Protein AF-A0A7S2MBG5-F1 (afdb_monomer)

Radius of gyration: 25.92 Å; Cα contacts (8 Å, |Δi|>4): 316; chains: 1; bounding box: 62×76×84 Å

pLDDT: mean 78.62, std 21.53, range [29.2, 98.56]

Organism: NCBI:txid156173

Mean predicted aligned error: 11.52 Å

Structure (mmCIF, N/CA/C/O backbone):
data_AF-A0A7S2MBG5-F1
#
_entry.id   AF-A0A7S2MBG5-F1
#
loop_
_atom_site.group_PDB
_atom_site.id
_atom_site.type_symbol
_atom_site.label_atom_id
_atom_site.label_alt_id
_atom_site.label_comp_id
_atom_site.label_asym_id
_atom_site.label_entity_id
_atom_site.label_seq_id
_atom_site.pdbx_PDB_ins_code
_atom_site.Cartn_x
_atom_site.Cartn_y
_atom_site.Cartn_z
_atom_site.occupancy
_atom_site.B_iso_or_equiv
_atom_site.auth_seq_id
_atom_site.auth_comp_id
_atom_site.auth_asym_id
_atom_site.auth_atom_id
_atom_site.pdbx_PDB_model_num
ATOM 1 N N . ARG A 1 1 ? 33.962 -56.791 -48.568 1.00 46.50 1 ARG A N 1
ATOM 2 C CA . ARG A 1 1 ? 33.676 -55.399 -48.994 1.00 46.50 1 ARG A CA 1
ATOM 3 C C . ARG A 1 1 ? 32.791 -54.768 -47.932 1.00 46.50 1 ARG A C 1
ATOM 5 O O . ARG A 1 1 ? 31.577 -54.851 -48.006 1.00 46.50 1 ARG A O 1
ATOM 12 N N . THR A 1 2 ? 33.429 -54.260 -46.891 1.00 35.66 2 THR A N 1
ATOM 13 C CA . THR A 1 2 ? 32.832 -53.598 -45.732 1.00 35.66 2 THR A CA 1
ATOM 14 C C . THR A 1 2 ? 32.790 -52.105 -46.043 1.00 35.66 2 THR A C 1
ATOM 16 O O . THR A 1 2 ? 33.840 -51.501 -46.247 1.00 35.66 2 THR A O 1
ATOM 19 N N . MET A 1 3 ? 31.594 -51.525 -46.163 1.00 33.84 3 MET A N 1
ATOM 20 C CA . MET A 1 3 ? 31.431 -50.075 -46.283 1.00 33.84 3 MET A CA 1
ATOM 21 C C . MET A 1 3 ? 31.430 -49.470 -44.879 1.00 33.84 3 MET A C 1
ATOM 23 O O . MET A 1 3 ? 30.540 -49.750 -44.080 1.00 33.84 3 MET A O 1
ATOM 27 N N . GLY A 1 4 ? 32.471 -48.694 -44.577 1.00 31.83 4 GLY A N 1
ATOM 28 C CA . GLY A 1 4 ? 32.585 -47.908 -43.356 1.00 31.83 4 GLY A CA 1
ATOM 29 C C . GLY A 1 4 ? 31.748 -46.636 -43.458 1.00 31.83 4 GLY A C 1
ATOM 30 O O . GLY A 1 4 ? 31.914 -45.853 -44.391 1.00 31.83 4 GLY A O 1
ATOM 31 N N . VAL A 1 5 ? 30.858 -46.440 -42.490 1.00 38.06 5 VAL A N 1
ATOM 32 C CA . VAL A 1 5 ? 30.124 -45.191 -42.279 1.00 38.06 5 VAL A CA 1
ATOM 33 C C . VAL A 1 5 ? 30.989 -44.310 -41.380 1.00 38.06 5 VAL A C 1
ATOM 35 O O . VAL A 1 5 ? 31.201 -44.620 -40.209 1.00 38.06 5 VAL A O 1
ATOM 38 N N . ALA A 1 6 ? 31.548 -43.246 -41.956 1.00 35.53 6 ALA A N 1
ATOM 39 C CA . ALA A 1 6 ? 32.327 -42.251 -41.236 1.00 35.53 6 ALA A CA 1
ATOM 40 C C . ALA A 1 6 ? 31.391 -41.352 -40.412 1.00 35.53 6 ALA A C 1
ATOM 42 O O . ALA A 1 6 ? 30.503 -40.694 -40.948 1.00 35.53 6 ALA A O 1
ATOM 43 N N . CYS A 1 7 ? 31.605 -41.349 -39.099 1.00 34.38 7 CYS A N 1
ATOM 44 C CA . CYS A 1 7 ? 30.926 -40.498 -38.133 1.00 34.38 7 CYS A CA 1
ATOM 45 C C . CYS A 1 7 ? 31.630 -39.129 -38.112 1.00 34.38 7 CYS A C 1
ATOM 47 O O . CYS A 1 7 ? 32.788 -39.036 -37.701 1.00 34.38 7 CYS A O 1
ATOM 49 N N . ALA A 1 8 ? 30.966 -38.079 -38.599 1.00 36.38 8 ALA A N 1
ATOM 50 C CA . ALA A 1 8 ? 31.492 -36.717 -38.578 1.00 36.38 8 ALA A CA 1
ATOM 51 C C . ALA A 1 8 ? 31.255 -36.079 -37.198 1.00 36.38 8 AL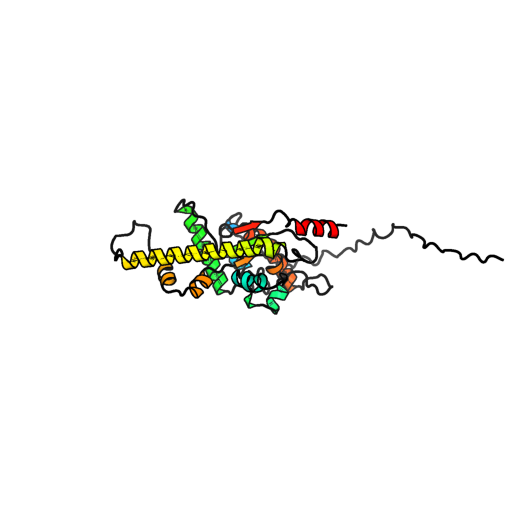A A C 1
ATOM 53 O O . ALA A 1 8 ? 30.115 -35.894 -36.774 1.00 36.38 8 ALA A O 1
ATOM 54 N N . ARG A 1 9 ? 32.344 -35.745 -36.494 1.00 35.34 9 ARG A N 1
ATOM 55 C CA . ARG A 1 9 ? 32.336 -34.871 -35.310 1.00 35.34 9 ARG A CA 1
ATOM 56 C C . ARG A 1 9 ? 32.084 -33.420 -35.748 1.00 35.34 9 ARG A C 1
ATOM 58 O O . ARG A 1 9 ? 32.779 -32.969 -36.658 1.00 35.34 9 ARG A O 1
ATOM 65 N N . PRO A 1 10 ? 31.192 -32.661 -35.091 1.00 39.69 10 PRO A N 1
ATOM 66 C CA . PRO A 1 10 ? 31.167 -31.215 -35.248 1.00 39.69 10 PRO A CA 1
ATOM 67 C C . PRO A 1 10 ? 32.377 -30.588 -34.540 1.00 39.69 10 PRO A C 1
ATOM 69 O O . PRO A 1 10 ? 32.694 -30.928 -33.398 1.00 39.69 10 PRO A O 1
ATOM 72 N N . GLN A 1 11 ? 33.072 -29.707 -35.261 1.00 37.69 11 GLN A N 1
ATOM 73 C CA . GLN A 1 11 ? 34.165 -28.887 -34.748 1.00 37.69 11 GLN A CA 1
ATOM 74 C C . GLN A 1 11 ? 33.630 -27.909 -33.697 1.00 37.69 11 GLN A C 1
ATOM 76 O O . GLN A 1 11 ? 32.688 -27.160 -33.948 1.00 37.69 11 GLN A O 1
ATOM 81 N N . ILE A 1 12 ? 34.264 -27.935 -32.529 1.00 41.62 12 ILE A N 1
ATOM 82 C CA . ILE A 1 12 ? 34.198 -26.888 -31.514 1.00 41.62 12 ILE A CA 1
ATOM 83 C C . ILE A 1 12 ? 34.950 -25.697 -32.113 1.00 41.62 12 ILE A C 1
ATOM 85 O O . ILE A 1 12 ? 36.143 -25.811 -32.386 1.00 41.62 12 ILE A O 1
ATOM 89 N N . ALA A 1 13 ? 34.230 -24.618 -32.417 1.00 38.72 13 ALA A N 1
ATOM 90 C CA . ALA A 1 13 ? 34.828 -23.348 -32.797 1.00 38.72 13 ALA A CA 1
ATOM 91 C C . ALA A 1 13 ? 35.047 -22.522 -31.531 1.00 38.72 13 ALA A C 1
ATOM 93 O O . ALA A 1 13 ? 34.146 -22.406 -30.698 1.00 38.72 13 ALA A O 1
ATOM 94 N N . ASP A 1 14 ? 36.270 -22.021 -31.425 1.00 38.53 14 ASP A N 1
ATOM 95 C CA . ASP A 1 14 ? 36.847 -21.373 -30.267 1.00 38.53 14 ASP A CA 1
ATOM 96 C C . ASP A 1 14 ? 36.112 -20.108 -29.818 1.00 38.53 14 ASP A C 1
ATOM 98 O O . ASP A 1 14 ? 35.555 -19.317 -30.584 1.00 38.53 14 ASP A O 1
ATOM 102 N N . ASP A 1 15 ? 36.153 -19.980 -28.503 1.00 46.47 15 ASP A N 1
ATOM 103 C CA . ASP A 1 15 ? 35.500 -19.042 -27.618 1.00 46.47 15 ASP A CA 1
ATOM 104 C C . ASP A 1 15 ? 36.460 -17.876 -27.343 1.00 46.47 15 ASP A C 1
ATOM 106 O O . ASP A 1 15 ? 37.090 -17.839 -26.294 1.00 46.47 15 ASP A O 1
ATOM 110 N N . GLU A 1 16 ? 36.661 -16.951 -28.296 1.00 37.22 16 GLU A N 1
ATOM 111 C CA . GLU A 1 16 ? 37.541 -15.794 -28.028 1.00 37.22 16 GLU A CA 1
ATOM 112 C C . GLU A 1 16 ? 37.321 -14.544 -28.903 1.00 37.22 16 GLU A C 1
ATOM 114 O O . GLU A 1 16 ? 38.270 -13.835 -29.212 1.00 37.22 16 GLU A O 1
ATOM 119 N N . ASP A 1 17 ? 36.075 -14.217 -29.287 1.00 37.19 17 ASP A N 1
ATOM 120 C CA . ASP A 1 17 ? 35.815 -12.970 -30.051 1.00 37.19 17 ASP A CA 1
ATOM 121 C C . ASP A 1 17 ? 34.508 -12.225 -29.686 1.00 37.19 17 ASP A C 1
ATOM 123 O O . ASP A 1 17 ? 33.960 -11.431 -30.447 1.00 37.19 17 ASP A O 1
ATOM 127 N N . ARG A 1 18 ? 33.972 -12.453 -28.474 1.00 36.94 18 ARG A N 1
ATOM 128 C CA . ARG A 1 18 ? 32.763 -11.762 -27.955 1.00 36.94 18 ARG A CA 1
ATOM 129 C C . ARG A 1 18 ? 33.035 -10.668 -26.917 1.00 36.94 18 ARG A C 1
ATOM 131 O O . ARG A 1 18 ? 32.100 -10.154 -26.304 1.00 36.94 18 ARG A O 1
ATOM 138 N N . ARG A 1 19 ? 34.293 -10.268 -26.722 1.00 41.19 19 ARG A N 1
ATOM 139 C CA . ARG A 1 19 ? 34.688 -9.242 -25.741 1.00 41.19 19 ARG A CA 1
ATOM 140 C C . ARG A 1 19 ? 35.340 -8.018 -26.378 1.00 41.19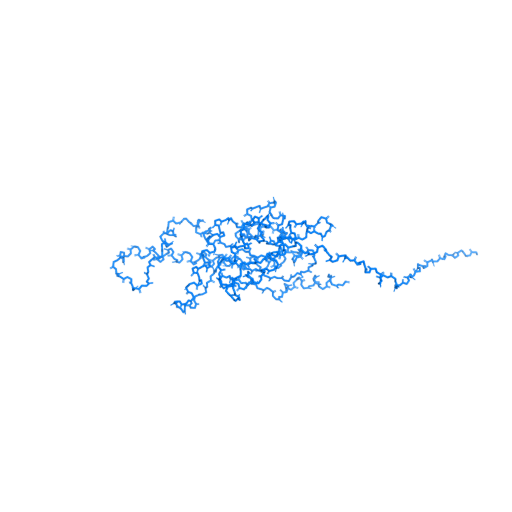 19 ARG A C 1
ATOM 142 O O . ARG A 1 19 ? 36.394 -7.612 -25.921 1.00 41.19 19 ARG A O 1
ATOM 149 N N . GLN A 1 20 ? 34.720 -7.387 -27.377 1.00 35.50 20 GLN A N 1
ATOM 150 C CA . GLN A 1 20 ? 35.056 -5.998 -27.741 1.00 35.50 20 GLN A CA 1
ATOM 151 C C . GLN A 1 20 ? 34.049 -5.396 -28.729 1.00 35.50 20 GLN A C 1
ATOM 153 O O . GLN A 1 20 ? 34.308 -5.191 -29.908 1.00 35.50 20 GLN A O 1
ATOM 158 N N . THR A 1 21 ? 32.865 -5.042 -28.235 1.00 32.56 21 THR A N 1
ATOM 159 C CA . THR A 1 21 ? 32.073 -3.966 -28.852 1.00 32.56 21 THR A CA 1
ATOM 160 C C . THR A 1 21 ? 31.371 -3.193 -27.744 1.00 32.56 21 THR A C 1
ATOM 162 O O . THR A 1 21 ? 30.160 -3.254 -27.558 1.00 32.56 21 THR A O 1
ATOM 165 N N . ALA A 1 22 ? 32.180 -2.484 -26.954 1.00 34.62 22 ALA A N 1
ATOM 166 C CA . ALA A 1 22 ? 31.709 -1.364 -26.157 1.00 34.62 22 ALA A CA 1
ATOM 167 C C . ALA A 1 22 ? 31.289 -0.260 -27.138 1.00 34.62 22 ALA A C 1
ATOM 169 O O . ALA A 1 22 ? 32.097 0.564 -27.561 1.00 34.62 22 ALA A O 1
ATOM 170 N N . LEU A 1 23 ? 30.027 -0.302 -27.562 1.00 33.56 23 LEU A N 1
ATOM 171 C CA . LEU A 1 23 ? 29.395 0.816 -28.242 1.00 33.56 23 LEU A CA 1
ATOM 172 C C . LEU A 1 23 ? 29.255 1.940 -27.219 1.00 33.56 23 LEU A C 1
ATOM 174 O O . LEU A 1 23 ? 28.459 1.868 -26.285 1.00 33.56 23 LEU A O 1
ATOM 178 N N . ILE A 1 24 ? 30.107 2.942 -27.410 1.00 32.47 24 ILE A N 1
ATOM 179 C CA . ILE A 1 24 ? 30.058 4.275 -26.825 1.00 32.47 24 ILE A CA 1
ATOM 180 C C . ILE A 1 24 ? 28.629 4.794 -27.014 1.00 32.47 24 ILE A C 1
ATOM 182 O O . ILE A 1 24 ? 28.244 5.207 -28.107 1.00 32.47 24 ILE A O 1
ATOM 186 N N . VAL A 1 25 ? 27.820 4.706 -25.959 1.00 37.53 25 VAL A N 1
ATOM 187 C CA . VAL A 1 25 ? 26.549 5.419 -25.887 1.00 37.53 25 VAL A CA 1
ATOM 188 C C . VAL A 1 25 ? 26.895 6.833 -25.461 1.00 37.53 25 VAL A C 1
ATOM 190 O O . VAL A 1 25 ? 27.408 7.071 -24.371 1.00 37.53 25 VAL A O 1
ATOM 193 N N . ASP A 1 26 ? 26.660 7.745 -26.389 1.00 29.20 26 ASP A N 1
ATOM 194 C CA . ASP A 1 26 ? 26.812 9.180 -26.255 1.00 29.20 26 ASP A CA 1
ATOM 195 C C . ASP A 1 26 ? 26.114 9.685 -24.974 1.00 29.20 26 ASP A C 1
ATOM 197 O O . ASP A 1 26 ? 24.887 9.694 -24.858 1.00 29.20 26 ASP A O 1
ATOM 201 N N . HIS A 1 27 ? 26.908 10.055 -23.966 1.00 33.34 27 HIS A N 1
ATOM 202 C CA . HIS A 1 27 ? 26.445 10.505 -22.648 1.00 33.34 27 HIS A CA 1
ATOM 203 C C . HIS A 1 27 ? 25.949 11.965 -22.639 1.00 33.34 27 HIS A C 1
ATOM 205 O O . HIS A 1 27 ? 25.663 12.518 -21.577 1.00 33.34 27 HIS A O 1
ATOM 211 N N . THR A 1 28 ? 25.819 12.614 -23.797 1.00 30.31 28 THR A N 1
ATOM 212 C CA . THR A 1 28 ? 25.564 14.062 -23.881 1.00 30.31 28 THR A CA 1
ATOM 213 C C . THR A 1 28 ? 24.084 14.469 -23.909 1.00 30.31 28 THR A C 1
ATOM 215 O O . THR A 1 28 ? 23.783 15.654 -23.797 1.00 30.31 28 THR A O 1
ATOM 218 N N . ALA A 1 29 ? 23.134 13.525 -23.923 1.00 32.38 29 ALA A N 1
ATOM 219 C CA . ALA A 1 29 ? 21.694 13.828 -23.829 1.00 32.38 29 ALA A CA 1
ATOM 220 C C . ALA A 1 29 ? 21.118 13.800 -22.389 1.00 32.38 29 ALA A C 1
ATOM 222 O O . ALA A 1 29 ? 19.907 13.898 -22.197 1.00 32.38 29 ALA A O 1
ATOM 223 N N . ALA A 1 30 ? 21.962 13.670 -21.358 1.00 36.06 30 ALA A N 1
ATOM 224 C CA . ALA A 1 30 ? 21.541 13.422 -19.972 1.00 36.06 30 ALA A CA 1
ATOM 225 C C . ALA A 1 30 ? 21.182 14.671 -19.132 1.00 36.06 30 ALA A C 1
ATOM 227 O O . ALA A 1 30 ? 20.917 14.537 -17.940 1.00 36.06 30 ALA A O 1
ATOM 228 N N . HIS A 1 31 ? 21.136 15.879 -19.706 1.00 33.31 31 HIS A N 1
ATOM 229 C CA . HIS A 1 31 ? 21.009 17.121 -18.920 1.00 33.31 31 HIS A CA 1
ATOM 230 C C . HIS A 1 31 ? 19.619 17.778 -18.865 1.00 33.31 31 HIS A C 1
ATOM 232 O O . HIS A 1 31 ? 19.490 18.859 -18.299 1.00 33.31 31 HIS A O 1
ATOM 238 N N . ALA A 1 32 ? 18.563 17.123 -19.358 1.00 34.06 32 ALA A N 1
ATOM 239 C CA . ALA A 1 32 ? 17.183 17.610 -19.198 1.00 34.06 32 ALA A CA 1
ATOM 240 C C . ALA A 1 32 ? 16.256 16.619 -18.468 1.00 34.06 32 ALA A C 1
ATOM 242 O O . ALA A 1 32 ? 15.033 16.705 -18.581 1.00 34.06 32 ALA A O 1
ATOM 243 N N . ALA A 1 33 ? 16.813 15.677 -17.700 1.00 40.66 33 ALA A N 1
ATOM 244 C CA . ALA A 1 33 ? 16.023 14.941 -16.723 1.00 40.66 33 ALA A CA 1
ATOM 245 C C . ALA A 1 33 ? 15.704 15.905 -15.576 1.00 40.66 33 ALA A C 1
ATOM 247 O O . ALA A 1 33 ? 16.580 16.239 -14.785 1.00 40.66 33 ALA A O 1
ATOM 248 N N . SER A 1 34 ? 14.461 16.387 -15.526 1.00 41.53 34 SER A N 1
ATOM 249 C CA . SER A 1 34 ? 13.904 17.027 -14.338 1.00 41.53 34 SER A CA 1
ATOM 250 C C . SER A 1 34 ? 14.126 16.073 -13.168 1.00 41.53 34 SER A C 1
ATOM 252 O O . SER A 1 34 ? 13.472 15.036 -13.056 1.00 41.53 34 SER A O 1
ATOM 254 N N . THR A 1 35 ? 15.143 16.365 -12.362 1.00 48.94 35 THR A N 1
ATOM 255 C CA . THR A 1 35 ? 15.373 15.683 -11.102 1.00 48.94 35 THR A CA 1
ATOM 256 C C . THR A 1 35 ? 14.116 15.943 -10.296 1.00 48.94 35 THR A C 1
ATOM 258 O O . THR A 1 35 ? 13.852 17.090 -9.935 1.00 48.94 35 THR A O 1
ATOM 261 N N . PHE A 1 36 ? 13.315 14.905 -10.056 1.00 53.94 36 PHE A N 1
ATOM 262 C CA . PHE A 1 36 ? 12.356 14.933 -8.965 1.00 53.94 36 PHE A CA 1
ATOM 263 C C . PHE A 1 36 ? 13.187 15.151 -7.702 1.00 53.94 36 PHE A C 1
ATOM 265 O O . PHE A 1 36 ? 13.752 14.220 -7.133 1.00 53.94 36 PHE A O 1
ATOM 272 N N . ALA A 1 37 ? 13.386 16.415 -7.353 1.00 57.31 37 ALA A N 1
ATOM 273 C CA . ALA A 1 37 ? 13.872 16.806 -6.059 1.00 57.31 37 ALA A CA 1
ATOM 274 C C . ALA A 1 37 ? 12.608 16.800 -5.204 1.00 57.31 37 ALA A C 1
ATOM 276 O O . ALA A 1 37 ? 11.786 17.711 -5.368 1.00 57.31 37 ALA A O 1
ATOM 277 N N . PRO A 1 38 ? 12.387 15.783 -4.344 1.00 59.62 38 PRO A N 1
ATOM 278 C CA . PRO A 1 38 ? 11.390 15.949 -3.302 1.00 59.62 38 PRO A CA 1
ATOM 279 C C . PRO A 1 38 ? 11.672 17.297 -2.624 1.00 59.62 38 PRO A C 1
ATOM 281 O O . PRO A 1 38 ? 12.844 17.690 -2.552 1.00 59.62 38 PRO A O 1
ATOM 284 N N . PRO A 1 39 ? 10.637 18.039 -2.191 1.00 62.53 39 PRO A N 1
ATOM 285 C CA . PRO A 1 39 ? 10.834 19.334 -1.548 1.00 62.53 39 PRO A CA 1
ATOM 286 C C . PRO A 1 39 ? 11.971 19.215 -0.533 1.00 62.53 39 PRO A C 1
ATOM 288 O O . PRO A 1 39 ? 12.021 18.205 0.173 1.00 62.53 39 PRO A O 1
ATOM 291 N N . ASP A 1 40 ? 12.892 20.186 -0.521 1.00 67.12 40 ASP A N 1
ATOM 292 C CA . ASP A 1 40 ? 14.080 20.191 0.344 1.00 67.12 40 ASP A CA 1
ATOM 293 C C . ASP A 1 40 ? 13.650 20.248 1.817 1.00 67.12 40 ASP A C 1
ATOM 295 O O . ASP A 1 40 ? 13.553 21.288 2.468 1.00 67.12 40 ASP A O 1
ATOM 299 N N . ILE A 1 41 ? 13.259 19.084 2.317 1.00 64.56 41 ILE A N 1
ATOM 300 C CA . ILE A 1 41 ? 12.828 18.823 3.672 1.00 64.56 41 ILE A CA 1
ATOM 301 C C . ILE A 1 41 ? 14.083 18.268 4.335 1.00 64.56 41 ILE A C 1
ATOM 303 O O . ILE A 1 41 ? 14.315 17.061 4.322 1.00 64.56 41 ILE A O 1
ATOM 307 N N . GLY A 1 42 ? 14.929 19.173 4.831 1.00 58.06 42 GLY A N 1
ATOM 308 C CA . GLY A 1 42 ? 16.292 18.871 5.269 1.00 58.06 42 GLY A CA 1
ATOM 309 C C . GLY A 1 42 ? 16.457 17.563 6.061 1.00 58.06 42 GLY A C 1
ATOM 310 O O . GLY A 1 42 ? 15.733 17.290 7.022 1.00 58.06 42 GLY A O 1
ATOM 311 N N . GLY A 1 43 ? 17.455 16.764 5.676 1.00 76.50 43 GLY A N 1
ATOM 312 C CA . GLY A 1 43 ? 17.902 15.565 6.395 1.00 76.50 43 GLY A CA 1
ATOM 313 C C . GLY A 1 43 ? 16.780 14.583 6.763 1.00 76.50 43 GLY A C 1
ATOM 314 O O . GLY A 1 43 ? 15.963 14.192 5.933 1.00 76.50 43 GLY A O 1
ATOM 315 N N . ASN A 1 44 ? 16.737 14.178 8.035 1.00 82.06 44 ASN A N 1
ATOM 316 C CA . ASN A 1 44 ? 15.810 13.155 8.538 1.00 82.06 44 ASN A CA 1
ATOM 317 C C . ASN A 1 44 ? 14.332 13.584 8.539 1.00 82.06 44 ASN A C 1
ATOM 319 O O . ASN A 1 44 ? 13.454 12.743 8.724 1.00 82.06 44 ASN A O 1
ATOM 323 N N . GLN A 1 45 ? 14.027 14.869 8.327 1.00 84.75 45 GLN A N 1
ATOM 324 C CA . GLN A 1 45 ? 12.651 15.377 8.363 1.00 84.75 45 GLN A CA 1
ATOM 325 C C . GLN A 1 45 ? 11.771 14.755 7.272 1.00 84.75 45 GLN A C 1
ATOM 327 O O . GLN A 1 45 ? 10.563 14.603 7.467 1.00 84.75 45 GLN A O 1
ATOM 332 N N . ARG A 1 46 ? 12.363 14.336 6.147 1.00 86.31 46 ARG A N 1
ATOM 333 C CA . ARG A 1 46 ? 11.624 13.671 5.067 1.00 86.31 46 ARG A CA 1
ATOM 334 C C . ARG A 1 46 ? 11.040 12.309 5.462 1.00 86.31 46 ARG A C 1
ATOM 336 O O . ARG A 1 46 ? 10.087 11.871 4.833 1.00 86.31 46 ARG A O 1
ATOM 343 N N . TYR A 1 47 ? 11.568 11.671 6.510 1.00 89.00 47 TYR A N 1
ATOM 344 C CA . TYR A 1 47 ? 11.066 10.393 7.035 1.00 89.00 47 TYR A CA 1
ATOM 345 C C . TYR A 1 47 ? 9.973 10.559 8.099 1.00 89.00 47 TYR A C 1
ATOM 347 O O . TYR A 1 47 ? 9.479 9.574 8.638 1.00 89.00 47 TYR A O 1
ATOM 355 N N . VAL A 1 48 ? 9.609 11.795 8.440 1.00 87.12 48 VAL A N 1
ATOM 356 C CA . VAL A 1 48 ? 8.590 12.090 9.461 1.00 87.12 48 VAL A CA 1
ATOM 357 C C . VAL A 1 48 ? 7.418 12.858 8.856 1.00 87.12 48 VAL A C 1
ATOM 359 O O . VAL A 1 48 ? 6.269 12.679 9.264 1.00 87.12 48 VAL A O 1
ATOM 362 N N . ARG A 1 49 ? 7.689 13.736 7.885 1.00 88.62 49 ARG A N 1
ATOM 363 C CA . ARG A 1 49 ? 6.667 14.598 7.292 1.00 88.62 49 ARG A CA 1
ATOM 364 C C . ARG A 1 49 ? 5.874 13.878 6.208 1.00 88.62 49 ARG A C 1
ATOM 366 O O . ARG A 1 49 ? 6.418 13.448 5.193 1.00 88.62 49 ARG A O 1
ATOM 373 N N . THR A 1 50 ? 4.551 13.927 6.330 1.00 92.31 50 THR A N 1
ATOM 374 C CA . THR A 1 50 ? 3.636 13.385 5.316 1.00 92.31 50 THR A CA 1
ATOM 375 C C . THR A 1 50 ? 3.633 14.147 4.002 1.00 92.31 50 THR A C 1
ATOM 377 O O . THR A 1 50 ? 3.110 13.632 3.022 1.00 92.31 50 THR A O 1
ATOM 380 N N . THR A 1 51 ? 4.234 15.337 3.928 1.00 92.12 51 THR A N 1
ATOM 381 C CA . THR A 1 51 ? 4.401 16.067 2.663 1.00 92.12 51 THR A CA 1
ATOM 382 C C . THR A 1 51 ? 5.256 15.288 1.666 1.00 92.12 51 THR A C 1
ATOM 384 O O . THR A 1 51 ? 4.925 15.264 0.485 1.00 92.12 51 THR A O 1
ATOM 387 N N . ALA A 1 52 ? 6.313 14.613 2.139 1.00 89.75 52 ALA A N 1
ATOM 388 C CA . ALA A 1 52 ? 7.160 13.777 1.290 1.00 89.75 52 ALA A CA 1
ATOM 389 C C . ALA A 1 52 ? 6.396 12.539 0.798 1.00 89.75 52 ALA A C 1
ATOM 391 O O . ALA A 1 52 ? 6.372 12.272 -0.399 1.00 89.75 52 ALA A O 1
ATOM 392 N N . LEU A 1 53 ? 5.688 11.844 1.698 1.00 93.06 53 LEU A N 1
ATOM 393 C CA . LEU A 1 53 ? 4.815 10.727 1.321 1.00 93.06 53 LEU A CA 1
ATOM 394 C C . LEU A 1 53 ? 3.735 11.156 0.325 1.00 93.06 53 LEU A C 1
ATOM 396 O O . LEU A 1 53 ? 3.540 10.508 -0.695 1.00 93.06 53 LEU A O 1
ATOM 400 N N . ARG A 1 54 ? 3.045 12.269 0.584 1.00 95.38 54 ARG A N 1
ATOM 401 C CA . ARG A 1 54 ? 1.965 12.765 -0.275 1.00 95.38 54 ARG A CA 1
ATOM 402 C C . ARG A 1 54 ? 2.446 13.011 -1.703 1.00 95.38 54 ARG A C 1
ATOM 404 O O . ARG A 1 54 ? 1.742 12.630 -2.630 1.00 95.38 54 ARG A O 1
ATOM 411 N N . ALA A 1 55 ? 3.635 13.586 -1.881 1.00 93.06 55 ALA A N 1
ATOM 412 C CA . ALA A 1 55 ? 4.210 13.817 -3.206 1.00 93.06 55 ALA A CA 1
ATOM 413 C C . ALA A 1 55 ? 4.451 12.514 -3.995 1.00 93.06 55 ALA A C 1
ATOM 415 O O . ALA A 1 55 ? 4.350 12.512 -5.215 1.00 93.06 55 ALA A O 1
ATOM 416 N N . LEU A 1 56 ? 4.730 11.398 -3.312 1.00 94.31 56 LEU A N 1
ATOM 417 C CA . LEU A 1 56 ? 4.944 10.092 -3.950 1.00 94.31 56 LEU A CA 1
ATOM 418 C C . LEU A 1 56 ? 3.646 9.343 -4.254 1.00 94.31 56 LEU A C 1
ATOM 420 O O . LEU A 1 56 ? 3.607 8.534 -5.179 1.00 94.31 56 LEU A O 1
ATOM 424 N N . LEU A 1 57 ? 2.616 9.586 -3.443 1.00 96.62 57 LEU A N 1
ATOM 425 C CA . LEU A 1 57 ? 1.369 8.818 -3.412 1.00 96.62 57 LEU A CA 1
ATOM 426 C C . LEU A 1 57 ? 0.200 9.515 -4.117 1.00 96.62 57 LEU A C 1
ATOM 428 O O . LEU A 1 57 ? -0.921 9.008 -4.103 1.00 96.62 57 LEU A O 1
ATOM 432 N N . THR A 1 58 ? 0.430 10.694 -4.693 1.00 96.19 58 THR A N 1
ATOM 433 C CA . THR A 1 58 ? -0.590 11.458 -5.417 1.00 96.19 58 THR A CA 1
ATOM 434 C C . THR A 1 58 ? -0.106 11.824 -6.814 1.00 96.19 58 THR A C 1
ATOM 436 O O . THR A 1 58 ? 1.082 11.749 -7.123 1.00 96.19 58 THR A O 1
ATOM 439 N N . HIS A 1 59 ? -1.049 12.168 -7.690 1.00 95.56 59 HIS A N 1
ATOM 440 C CA . HIS A 1 59 ? -0.739 12.523 -9.067 1.00 95.56 59 HIS A CA 1
ATOM 441 C C . HIS A 1 59 ? 0.109 13.800 -9.133 1.00 95.56 59 HIS A C 1
ATOM 443 O O . HIS A 1 59 ? -0.323 14.862 -8.682 1.00 95.56 59 HIS A O 1
ATOM 449 N N . ASP A 1 60 ? 1.260 13.712 -9.794 1.00 94.25 60 ASP A N 1
ATOM 450 C CA . ASP A 1 60 ? 2.133 14.842 -10.085 1.00 94.25 60 ASP A CA 1
ATOM 451 C C . ASP A 1 60 ? 2.022 15.214 -11.572 1.00 94.25 60 ASP A C 1
ATOM 453 O O . ASP A 1 60 ? 2.357 14.433 -12.468 1.00 94.25 60 ASP A O 1
ATOM 457 N N . ALA A 1 61 ? 1.548 16.433 -11.842 1.00 94.06 61 ALA A N 1
ATOM 458 C CA . ALA A 1 61 ? 1.393 16.948 -13.198 1.00 94.06 61 ALA A CA 1
ATOM 459 C C . ALA A 1 61 ? 2.731 17.120 -13.938 1.00 94.06 61 ALA A C 1
ATOM 461 O O . ALA A 1 61 ? 2.767 16.959 -15.157 1.00 94.06 61 ALA A O 1
ATOM 462 N N . ALA A 1 62 ? 3.827 17.409 -13.230 1.00 92.50 62 ALA A N 1
ATOM 463 C CA . ALA A 1 62 ? 5.152 17.544 -13.830 1.00 92.50 62 ALA A CA 1
ATOM 464 C C . ALA A 1 62 ? 5.716 16.185 -14.268 1.00 92.50 62 ALA A C 1
ATOM 466 O O . ALA A 1 62 ? 6.391 16.088 -15.295 1.00 92.50 62 ALA A O 1
ATOM 467 N N . LEU A 1 63 ? 5.405 15.124 -13.520 1.00 93.25 63 LEU A N 1
ATOM 468 C CA . LEU A 1 63 ? 5.790 13.758 -13.879 1.00 93.25 63 LEU A CA 1
ATOM 469 C C . LEU A 1 63 ? 4.827 13.125 -14.892 1.00 93.25 63 LEU A C 1
ATOM 471 O O . LEU A 1 63 ? 5.237 12.261 -15.675 1.00 93.25 63 LEU A O 1
ATOM 475 N N . GLY A 1 64 ? 3.579 13.594 -14.919 1.00 95.31 64 GLY A N 1
ATOM 476 C CA . GLY A 1 64 ? 2.501 13.072 -15.755 1.00 95.31 64 GLY A CA 1
ATOM 477 C C . GLY A 1 64 ? 1.814 11.844 -15.155 1.00 95.31 64 GLY A C 1
ATOM 478 O O . GLY A 1 64 ? 1.256 11.046 -15.901 1.00 95.31 64 GLY A O 1
ATOM 479 N N . GLY A 1 65 ? 1.897 11.651 -13.836 1.00 95.44 65 GLY A N 1
ATOM 480 C CA . GLY A 1 65 ? 1.309 10.493 -13.170 1.00 95.44 65 GLY A CA 1
ATOM 481 C C . GLY A 1 65 ? 1.652 10.396 -11.687 1.00 95.44 65 GLY A C 1
ATOM 482 O O . GLY A 1 65 ? 2.256 11.294 -11.106 1.00 95.44 65 GLY A O 1
ATOM 483 N N . CYS A 1 66 ? 1.252 9.285 -11.069 1.00 96.75 66 CYS A N 1
ATOM 484 C CA . CYS A 1 66 ? 1.589 8.971 -9.682 1.00 96.75 66 CYS A CA 1
ATOM 485 C C . CYS A 1 66 ? 2.873 8.121 -9.634 1.00 96.75 66 CYS A C 1
ATOM 487 O O . CYS A 1 66 ? 2.883 7.038 -10.235 1.00 96.75 66 CYS A O 1
ATOM 489 N N . PRO A 1 67 ? 3.948 8.556 -8.949 1.00 96.81 67 PRO A N 1
ATOM 490 C CA . PRO A 1 67 ? 5.180 7.773 -8.842 1.00 96.81 67 PRO A CA 1
ATOM 491 C C . PRO A 1 67 ? 4.952 6.394 -8.227 1.00 96.81 67 PRO A C 1
ATOM 493 O O . PRO A 1 67 ? 5.478 5.404 -8.734 1.00 96.81 67 PRO A O 1
ATOM 496 N N . ILE A 1 68 ? 4.133 6.317 -7.173 1.00 97.62 68 ILE A N 1
ATOM 497 C CA . ILE A 1 68 ? 3.899 5.087 -6.419 1.00 97.62 68 ILE A CA 1
ATOM 498 C C . ILE A 1 68 ? 2.407 4.862 -6.208 1.00 97.62 68 ILE A C 1
ATOM 500 O O . ILE A 1 68 ? 1.705 5.711 -5.668 1.00 97.62 68 ILE A O 1
ATOM 504 N N . MET A 1 69 ? 1.934 3.673 -6.576 1.00 97.94 69 MET A N 1
ATOM 505 C CA . MET A 1 69 ? 0.559 3.256 -6.321 1.00 97.94 69 MET A CA 1
ATOM 506 C C . MET A 1 69 ? 0.501 2.188 -5.238 1.00 97.94 69 MET A C 1
ATOM 508 O O . MET A 1 69 ? 1.197 1.178 -5.297 1.00 97.94 69 MET A O 1
ATOM 512 N N . LEU A 1 70 ? -0.330 2.417 -4.226 1.00 98.50 70 LEU A N 1
ATOM 513 C CA . LEU A 1 70 ? -0.483 1.489 -3.111 1.00 98.50 70 LEU A CA 1
ATOM 514 C C . LEU A 1 70 ? -1.648 0.549 -3.375 1.00 98.50 70 LEU A C 1
ATOM 516 O O . LEU A 1 70 ? -2.725 0.999 -3.764 1.00 98.50 70 LEU A O 1
ATOM 520 N N . LEU A 1 71 ? -1.434 -0.738 -3.139 1.00 98.56 71 LEU A N 1
ATOM 521 C CA . LEU A 1 71 ? -2.477 -1.752 -3.206 1.00 98.56 71 LEU A CA 1
ATOM 522 C C . LEU A 1 71 ? -3.370 -1.669 -1.968 1.00 98.56 71 LEU A C 1
ATOM 524 O O . LEU A 1 71 ? -2.916 -1.319 -0.877 1.00 98.56 71 LEU A O 1
ATOM 528 N N . ARG A 1 72 ? -4.639 -2.031 -2.122 1.00 98.50 72 ARG A N 1
ATOM 529 C CA . ARG A 1 72 ? -5.564 -2.224 -1.004 1.00 98.50 72 ARG A CA 1
ATOM 530 C C . ARG A 1 72 ? -5.356 -3.607 -0.407 1.00 98.50 72 ARG A C 1
ATOM 532 O O . ARG A 1 72 ? -5.390 -4.604 -1.131 1.00 98.50 72 ARG A O 1
ATOM 539 N N . ALA A 1 73 ? -5.195 -3.680 0.911 1.00 98.31 73 ALA A N 1
ATOM 540 C CA . ALA A 1 73 ? -5.017 -4.950 1.60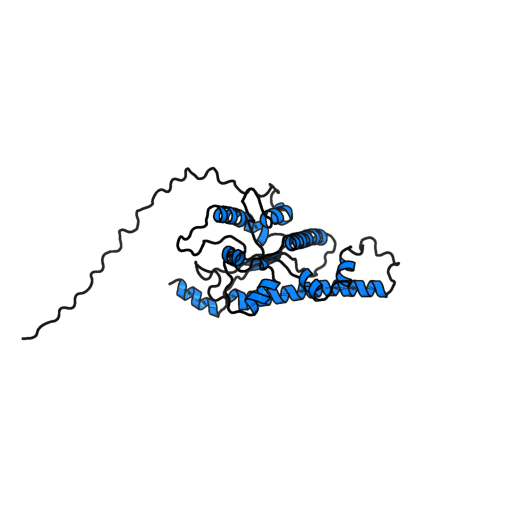7 1.00 98.31 73 ALA A CA 1
ATOM 541 C C . ALA A 1 73 ? -6.193 -5.903 1.370 1.00 98.31 73 ALA A C 1
ATOM 543 O O . ALA A 1 73 ? -5.982 -7.073 1.050 1.00 98.31 73 ALA A O 1
ATOM 544 N N . ARG A 1 74 ? -7.429 -5.393 1.442 1.00 97.12 74 ARG A N 1
ATOM 545 C CA . ARG A 1 74 ? -8.625 -6.197 1.155 1.00 97.12 74 ARG A CA 1
ATOM 546 C C . ARG A 1 74 ? -8.647 -6.768 -0.257 1.00 97.12 74 ARG A C 1
ATOM 548 O O . ARG A 1 74 ? -8.891 -7.959 -0.403 1.00 97.12 74 ARG A O 1
ATOM 555 N N . TRP A 1 75 ? -8.313 -5.966 -1.271 1.00 97.06 75 TRP A N 1
ATOM 556 C CA . TRP A 1 75 ? -8.244 -6.463 -2.648 1.00 97.06 75 TRP A CA 1
ATOM 557 C C . TRP A 1 75 ? -7.230 -7.603 -2.775 1.00 97.06 75 TRP A C 1
ATOM 559 O O . TRP A 1 75 ? -7.523 -8.618 -3.398 1.00 97.06 75 TRP A O 1
ATOM 569 N N . MET A 1 76 ? -6.060 -7.482 -2.133 1.00 96.69 76 MET A N 1
ATOM 570 C CA . MET A 1 76 ? -5.074 -8.564 -2.137 1.00 96.69 76 MET A CA 1
ATOM 571 C C . MET A 1 76 ? -5.634 -9.844 -1.509 1.00 96.69 76 MET A C 1
ATOM 573 O O . MET A 1 76 ? -5.465 -10.915 -2.083 1.00 96.69 76 MET A O 1
ATOM 577 N N . LEU A 1 77 ? -6.320 -9.756 -0.368 1.00 96.56 77 LEU A N 1
ATOM 578 C CA . LEU A 1 77 ? -6.926 -10.925 0.279 1.00 96.56 77 LEU A CA 1
ATOM 579 C C . LEU A 1 77 ? -8.033 -11.549 -0.581 1.00 96.56 77 LEU A C 1
ATOM 581 O O . LEU A 1 77 ? -8.052 -12.761 -0.778 1.00 96.56 77 LEU A O 1
ATOM 585 N N . GLU A 1 78 ? -8.923 -10.730 -1.135 1.00 94.62 78 GLU A N 1
ATOM 586 C CA . GLU A 1 78 ? -10.069 -11.176 -1.931 1.00 94.62 78 GLU A CA 1
ATOM 587 C C . GLU A 1 78 ? -9.616 -11.808 -3.258 1.00 94.62 78 GLU A C 1
ATOM 589 O O . GLU A 1 78 ? -10.024 -12.923 -3.600 1.00 94.62 78 GLU A O 1
ATOM 594 N N . HIS A 1 79 ? -8.723 -11.126 -3.979 1.00 93.06 79 HIS A N 1
ATOM 595 C CA . HIS A 1 79 ? -8.287 -11.518 -5.315 1.00 93.06 79 HIS A CA 1
ATOM 596 C C . HIS A 1 79 ? -7.210 -12.606 -5.285 1.00 93.06 79 HIS A C 1
ATOM 598 O O . HIS A 1 79 ? -7.287 -13.578 -6.037 1.00 93.06 79 HIS A O 1
ATOM 604 N N . MET A 1 80 ? -6.221 -12.484 -4.398 1.00 91.06 80 MET A N 1
ATOM 605 C CA . MET A 1 80 ? -5.075 -13.401 -4.344 1.00 91.06 80 MET A CA 1
ATOM 606 C C . MET A 1 80 ? -5.284 -14.557 -3.363 1.00 91.06 80 MET A C 1
ATOM 608 O O . MET A 1 80 ? -4.638 -15.590 -3.507 1.00 91.06 80 MET A O 1
ATOM 612 N N . GLY A 1 81 ? -6.163 -14.410 -2.366 1.00 85.81 81 GLY A N 1
ATOM 613 C CA . GLY A 1 81 ? -6.472 -15.483 -1.414 1.00 85.81 81 GLY A CA 1
ATOM 614 C C . GLY A 1 81 ? -7.346 -16.586 -2.013 1.00 85.81 81 GLY A C 1
ATOM 615 O O . GLY A 1 81 ? -7.217 -17.748 -1.638 1.00 85.81 81 GLY A O 1
ATOM 616 N N . SER A 1 82 ? -8.193 -16.237 -2.983 1.00 79.31 82 SER A N 1
ATOM 617 C CA . SER A 1 82 ? -9.146 -17.169 -3.606 1.00 79.31 82 SER A CA 1
ATOM 618 C C . SER A 1 82 ? -8.639 -17.791 -4.909 1.00 79.31 82 SER A C 1
ATOM 620 O O . SER A 1 82 ? -9.282 -18.684 -5.460 1.00 79.31 82 SER A O 1
ATOM 622 N N . SER A 1 83 ? -7.514 -17.307 -5.440 1.00 78.00 83 SER A N 1
ATOM 623 C CA . SER A 1 83 ? -7.018 -17.687 -6.761 1.00 78.00 83 SER A CA 1
ATOM 624 C C . SER A 1 83 ? -5.549 -18.100 -6.718 1.00 78.00 83 SER A C 1
ATOM 626 O O . SER A 1 83 ? -4.774 -17.661 -5.876 1.00 78.00 83 SER A O 1
ATOM 628 N N . ASN A 1 84 ? -5.137 -18.927 -7.679 1.00 84.00 84 ASN A N 1
ATOM 629 C CA . ASN A 1 84 ? -3.720 -19.233 -7.904 1.00 84.00 84 ASN A CA 1
ATOM 630 C C . ASN A 1 84 ? -3.022 -18.143 -8.744 1.00 84.00 84 ASN A C 1
ATOM 632 O O . ASN A 1 84 ? -2.006 -18.399 -9.388 1.00 84.00 84 ASN A O 1
ATOM 636 N N . THR A 1 85 ? -3.586 -16.934 -8.762 1.00 89.88 85 THR A N 1
ATOM 637 C CA . THR A 1 85 ? -3.092 -15.811 -9.555 1.00 89.88 85 THR A CA 1
ATOM 638 C C . THR A 1 85 ? -1.763 -15.316 -8.995 1.00 89.88 85 THR A C 1
ATOM 640 O O . THR A 1 85 ? -1.532 -15.302 -7.783 1.00 89.88 85 THR A O 1
ATOM 643 N N . LEU A 1 86 ? -0.863 -14.931 -9.897 1.00 93.44 86 LEU A N 1
ATOM 644 C CA . LEU A 1 86 ? 0.407 -14.302 -9.554 1.00 93.44 86 LEU A CA 1
ATOM 645 C C . LEU A 1 86 ? 0.217 -12.798 -9.424 1.00 93.44 86 LEU A C 1
ATOM 647 O O . LEU A 1 86 ? -0.570 -12.201 -10.161 1.00 93.44 86 LEU A O 1
ATOM 651 N N . LEU A 1 87 ? 0.944 -12.187 -8.494 1.00 94.50 87 LEU A N 1
ATOM 652 C CA . LEU A 1 87 ? 0.921 -10.742 -8.341 1.00 94.50 87 LEU A CA 1
ATOM 653 C C . LEU A 1 87 ? 1.480 -10.118 -9.616 1.00 94.50 87 LEU A C 1
ATOM 655 O O . LEU A 1 87 ? 2.585 -10.445 -10.010 1.00 94.50 87 LEU A O 1
ATOM 659 N N . GLN A 1 88 ? 0.725 -9.247 -10.269 1.00 94.75 88 GLN A N 1
ATOM 660 C CA . GLN A 1 88 ? 1.123 -8.688 -11.557 1.00 94.75 88 GLN A CA 1
ATOM 661 C C . GLN A 1 88 ? 1.947 -7.396 -11.396 1.00 94.75 88 GLN A C 1
ATOM 663 O O . GLN A 1 88 ? 1.875 -6.735 -10.351 1.00 94.75 88 GLN A O 1
ATOM 668 N N . PRO A 1 89 ? 2.734 -6.997 -12.414 1.00 94.88 89 PRO A N 1
ATOM 669 C CA . PRO A 1 89 ? 3.373 -5.687 -12.416 1.00 94.88 89 PRO A CA 1
ATOM 670 C C . PRO A 1 89 ? 2.317 -4.579 -12.412 1.00 94.88 89 PRO A C 1
ATOM 672 O O . PRO A 1 89 ? 1.222 -4.747 -12.958 1.00 94.88 89 PRO A O 1
ATOM 675 N N . ARG A 1 90 ? 2.676 -3.423 -11.844 1.00 95.44 90 ARG A N 1
ATOM 676 C CA . ARG A 1 90 ? 1.787 -2.264 -11.664 1.00 95.44 90 ARG A CA 1
ATOM 677 C C . ARG A 1 90 ? 0.886 -1.983 -12.870 1.00 95.44 90 ARG A C 1
ATOM 679 O O . ARG A 1 90 ? -0.327 -1.899 -12.722 1.00 95.44 90 ARG A O 1
ATOM 686 N N . GLN A 1 91 ? 1.471 -1.871 -14.061 1.00 94.19 91 GLN A N 1
ATOM 687 C CA . GLN A 1 91 ? 0.754 -1.442 -15.268 1.00 94.19 91 GLN A CA 1
ATOM 688 C C . GLN A 1 91 ? -0.332 -2.425 -15.714 1.00 94.19 91 GLN A C 1
ATOM 690 O O . GLN A 1 91 ? -1.319 -2.037 -16.336 1.00 94.19 91 GLN A O 1
ATOM 695 N N . LEU A 1 92 ? -0.144 -3.710 -15.416 1.00 94.19 92 LEU A N 1
ATOM 696 C CA . LEU A 1 92 ? -1.130 -4.736 -15.720 1.00 94.19 92 LEU A CA 1
ATOM 697 C C . LEU A 1 92 ? -2.309 -4.651 -14.747 1.00 94.19 92 LEU A C 1
ATOM 699 O O . LEU A 1 92 ? -3.457 -4.657 -15.183 1.00 94.19 92 LEU A O 1
ATOM 703 N N . ILE A 1 93 ? -2.015 -4.465 -13.455 1.00 96.44 93 ILE A N 1
ATOM 704 C CA . ILE A 1 93 ? -3.032 -4.246 -12.420 1.00 96.44 93 ILE A CA 1
ATOM 705 C C . ILE A 1 93 ? -3.835 -2.976 -12.723 1.00 96.44 93 ILE A C 1
ATOM 707 O O . ILE A 1 93 ? -5.054 -3.017 -12.669 1.00 96.44 93 ILE A O 1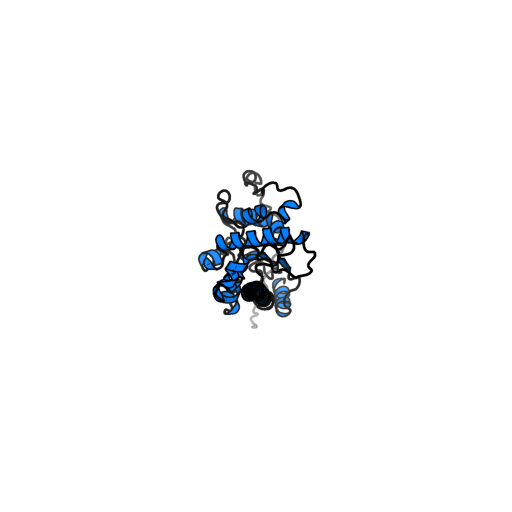
ATOM 711 N N . GLU A 1 94 ? -3.193 -1.870 -13.114 1.00 95.44 94 GLU A N 1
ATOM 712 C CA . GLU A 1 94 ? -3.896 -0.614 -13.441 1.00 95.44 94 GLU A CA 1
ATOM 713 C C . GLU A 1 94 ? -4.930 -0.793 -14.553 1.00 95.44 94 GLU A C 1
ATOM 715 O O . GLU A 1 94 ? -6.003 -0.193 -14.512 1.00 95.44 94 GLU A O 1
ATOM 720 N N . ARG A 1 95 ? -4.610 -1.628 -15.545 1.00 95.25 95 ARG A N 1
ATOM 721 C CA . ARG A 1 95 ? -5.486 -1.881 -16.685 1.00 95.25 95 ARG A CA 1
ATOM 722 C C . ARG A 1 95 ? -6.621 -2.844 -16.350 1.00 95.25 95 ARG A C 1
ATOM 724 O O . ARG A 1 95 ? -7.735 -2.643 -16.821 1.00 95.25 95 ARG A O 1
ATOM 731 N N . GLU A 1 96 ? -6.325 -3.910 -15.614 1.00 95.69 96 GLU A N 1
ATOM 732 C CA . GLU A 1 96 ? -7.250 -5.038 -15.429 1.00 95.69 96 GLU A CA 1
ATOM 733 C C . GLU A 1 96 ? -8.048 -4.942 -14.125 1.00 95.69 96 GLU A C 1
ATOM 735 O O . GLU A 1 96 ? -9.202 -5.365 -14.075 1.00 95.69 96 GLU A O 1
ATOM 740 N N . HIS A 1 97 ? -7.464 -4.328 -13.098 1.00 96.56 97 HIS A N 1
ATOM 741 C CA . HIS A 1 97 ? -8.015 -4.198 -11.752 1.00 96.56 97 HIS A CA 1
ATOM 742 C C . HIS A 1 97 ? -7.726 -2.799 -11.179 1.00 96.56 97 HIS A C 1
ATOM 744 O O . HIS A 1 97 ? -6.980 -2.663 -10.207 1.00 96.56 97 HIS A O 1
ATOM 750 N N . PRO A 1 98 ? -8.282 -1.720 -11.760 1.00 96.62 98 PRO A N 1
ATOM 751 C CA . PRO A 1 98 ? -8.035 -0.360 -11.271 1.00 96.62 98 PRO A CA 1
ATOM 752 C C . PRO A 1 98 ? -8.492 -0.150 -9.816 1.00 96.62 98 PRO A C 1
ATOM 754 O O . PRO A 1 98 ? -7.962 0.710 -9.115 1.00 96.62 98 PRO A O 1
ATOM 757 N N . ASP A 1 99 ? -9.445 -0.954 -9.342 1.00 96.69 99 ASP A N 1
ATOM 758 C CA . ASP A 1 99 ? -9.948 -0.989 -7.967 1.00 96.69 99 ASP A CA 1
ATOM 759 C C . ASP A 1 99 ? -8.987 -1.656 -6.964 1.00 96.69 99 ASP A C 1
ATOM 761 O O . ASP A 1 99 ? -9.210 -1.561 -5.751 1.00 96.69 99 ASP A O 1
ATOM 765 N N . ALA A 1 100 ? -7.906 -2.278 -7.452 1.00 97.81 100 ALA A N 1
ATOM 766 C CA . ALA A 1 100 ? -6.834 -2.834 -6.632 1.00 97.81 100 ALA A CA 1
ATOM 767 C C . ALA A 1 100 ? -6.060 -1.765 -5.862 1.00 97.81 100 ALA A C 1
ATOM 769 O O . ALA A 1 100 ? -5.488 -2.049 -4.806 1.00 97.81 100 ALA A O 1
ATOM 770 N N . PHE A 1 101 ? -6.018 -0.542 -6.388 1.00 98.50 101 PHE A N 1
ATOM 771 C CA . PHE A 1 101 ? -5.246 0.544 -5.810 1.00 98.50 101 PHE A CA 1
ATOM 772 C C . PHE A 1 101 ? -6.067 1.402 -4.851 1.00 98.50 101 PHE A C 1
ATOM 774 O O . PHE A 1 101 ? -7.285 1.542 -4.961 1.00 98.50 101 PHE A O 1
ATOM 781 N N . ALA A 1 102 ? -5.374 1.995 -3.884 1.00 98.12 102 ALA A N 1
ATOM 782 C CA . ALA A 1 102 ? -5.967 2.908 -2.924 1.00 98.12 102 ALA A CA 1
ATOM 783 C C . ALA A 1 102 ? -6.557 4.137 -3.631 1.00 98.12 102 ALA A C 1
ATOM 785 O O . ALA A 1 102 ? -5.888 4.811 -4.417 1.00 98.12 102 ALA A O 1
ATOM 786 N N . SER A 1 103 ? -7.812 4.454 -3.311 1.00 97.25 103 SER A N 1
ATOM 787 C CA . SER A 1 103 ? -8.461 5.670 -3.799 1.00 97.25 103 SER A CA 1
ATOM 788 C C . SER A 1 103 ? -7.832 6.924 -3.177 1.00 97.25 103 SER A C 1
ATOM 790 O O . SER A 1 103 ? -7.237 6.842 -2.097 1.00 97.25 103 SER A O 1
ATOM 792 N N . PRO A 1 104 ? -8.014 8.117 -3.775 1.00 97.06 104 PRO A N 1
ATOM 793 C CA . PRO A 1 104 ? -7.548 9.368 -3.176 1.00 97.06 104 PRO A CA 1
ATOM 794 C C . PRO A 1 104 ? -8.034 9.567 -1.731 1.00 97.06 104 PRO A C 1
ATOM 796 O O . PRO A 1 104 ? -7.263 9.974 -0.868 1.00 97.06 104 PRO A O 1
ATOM 799 N N . GLN A 1 105 ? -9.283 9.190 -1.437 1.00 96.50 105 GLN A N 1
ATOM 800 C CA . GLN A 1 105 ? -9.856 9.281 -0.092 1.00 96.50 105 GLN A CA 1
ATOM 801 C C . GLN A 1 105 ? -9.164 8.332 0.891 1.00 96.50 105 GLN A C 1
ATOM 803 O O . GLN A 1 105 ? -8.957 8.681 2.054 1.00 96.50 105 GLN A O 1
ATOM 808 N N . MET A 1 106 ? -8.791 7.133 0.434 1.00 97.31 106 MET A N 1
ATOM 809 C CA . MET A 1 106 ? -8.018 6.196 1.242 1.00 97.31 106 MET A CA 1
ATOM 810 C C . MET A 1 106 ? -6.615 6.743 1.504 1.00 97.31 106 MET A C 1
ATOM 812 O O . MET A 1 106 ? -6.184 6.744 2.652 1.00 97.31 106 MET A O 1
ATOM 816 N N . ILE A 1 107 ? -5.936 7.291 0.492 1.00 97.75 107 ILE A N 1
ATOM 817 C CA . ILE A 1 107 ? -4.629 7.941 0.670 1.00 97.75 107 ILE A CA 1
ATOM 818 C C . ILE A 1 107 ? -4.715 9.077 1.697 1.00 97.75 107 ILE A C 1
ATOM 820 O O . ILE A 1 107 ? -3.903 9.122 2.621 1.00 97.75 107 ILE A O 1
ATOM 824 N N . ASP A 1 108 ? -5.720 9.950 1.606 1.00 96.50 108 ASP A N 1
ATOM 825 C CA . ASP A 1 108 ? -5.909 11.042 2.565 1.00 96.50 108 ASP A CA 1
ATOM 826 C C . ASP A 1 108 ? -6.150 10.546 3.990 1.00 96.50 108 ASP A C 1
ATOM 828 O O . ASP A 1 108 ? -5.525 11.050 4.928 1.00 96.50 108 ASP A O 1
ATOM 832 N N . ARG A 1 109 ? -6.996 9.522 4.161 1.00 95.25 109 ARG A N 1
ATOM 833 C CA . ARG A 1 109 ? -7.228 8.890 5.467 1.00 95.25 109 ARG A CA 1
ATOM 834 C C . ARG A 1 109 ? -5.929 8.350 6.056 1.00 95.25 109 ARG A C 1
ATOM 836 O O . ARG A 1 109 ? -5.621 8.632 7.210 1.00 95.25 109 ARG A O 1
ATOM 843 N N . ILE A 1 110 ? -5.162 7.594 5.276 1.00 95.81 110 ILE A N 1
ATOM 844 C CA . ILE A 1 110 ? -3.933 6.941 5.740 1.00 95.81 110 ILE A CA 1
ATOM 845 C C . ILE A 1 110 ? -2.857 7.979 6.075 1.00 95.81 110 ILE A C 1
ATOM 847 O O . ILE A 1 110 ? -2.197 7.865 7.105 1.00 95.81 110 ILE A O 1
ATOM 851 N N . LEU A 1 111 ? -2.718 9.040 5.275 1.00 95.12 111 LEU A N 1
ATOM 852 C CA . LEU A 1 111 ? -1.821 10.153 5.599 1.00 95.12 111 LEU A CA 1
ATOM 853 C C . LEU A 1 111 ? -2.265 10.898 6.868 1.00 95.12 111 LEU A C 1
ATOM 855 O O . LEU A 1 111 ? -1.414 11.334 7.643 1.00 95.12 111 LEU A O 1
ATOM 859 N N . GLY A 1 112 ? -3.574 11.003 7.114 1.00 93.19 112 GLY A N 1
ATOM 860 C CA . GLY A 1 112 ? -4.123 11.475 8.385 1.00 93.19 112 GLY A CA 1
ATOM 861 C C . GLY A 1 112 ? -3.720 10.578 9.561 1.00 93.19 112 GLY A C 1
ATOM 862 O O . GLY A 1 112 ? -3.197 11.075 10.554 1.00 93.19 112 GLY A O 1
ATOM 863 N N . GLU A 1 113 ? -3.866 9.255 9.427 1.00 91.56 113 GLU A N 1
ATOM 864 C CA . GLU A 1 113 ? -3.444 8.283 10.452 1.00 91.56 113 GLU A CA 1
ATOM 865 C C . GLU A 1 113 ? -1.945 8.390 10.773 1.00 91.56 113 GLU A C 1
ATOM 867 O O . GLU A 1 113 ? -1.555 8.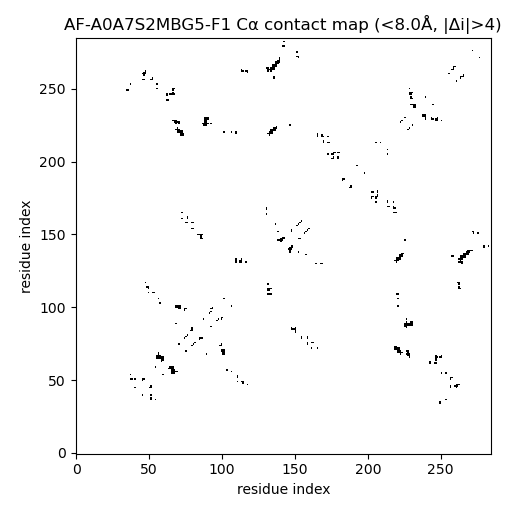323 11.942 1.00 91.56 113 GLU A O 1
ATOM 872 N N . VAL A 1 114 ? -1.108 8.582 9.750 1.00 90.50 114 VAL A N 1
ATOM 873 C CA . VAL A 1 114 ? 0.342 8.780 9.891 1.00 90.50 114 VAL A CA 1
ATOM 874 C C . VAL A 1 114 ? 0.651 10.054 10.683 1.00 90.50 114 VAL A C 1
ATOM 876 O O . VAL A 1 114 ? 1.460 10.014 11.610 1.00 90.50 114 VAL A O 1
ATOM 879 N N . LEU A 1 115 ? -0.012 11.172 10.363 1.00 88.88 115 LEU A N 1
ATOM 880 C CA . LEU A 1 115 ? 0.151 12.442 11.082 1.00 88.88 115 LEU A CA 1
ATOM 881 C C . LEU A 1 115 ? -0.223 12.310 12.560 1.00 88.88 115 LEU A C 1
ATOM 883 O O . LEU A 1 115 ? 0.561 12.676 13.435 1.00 88.88 115 LEU A O 1
ATOM 887 N N . THR A 1 116 ? -1.398 11.746 12.841 1.00 84.75 116 THR A N 1
ATOM 888 C CA . THR A 1 116 ? -1.886 11.546 14.209 1.00 84.75 116 THR A CA 1
ATOM 889 C C . THR A 1 116 ? -0.960 10.611 14.992 1.00 84.75 116 THR A C 1
ATOM 891 O O . THR A 1 116 ? -0.612 10.887 16.140 1.00 84.75 116 THR A O 1
ATOM 894 N N . SER A 1 117 ? -0.477 9.535 14.364 1.00 79.94 117 SER A N 1
ATOM 895 C CA . SER A 1 117 ? 0.425 8.569 15.006 1.00 79.94 117 SER A CA 1
ATOM 896 C C . SER A 1 117 ? 1.765 9.182 15.411 1.00 79.94 117 SER A C 1
ATOM 898 O O . SER A 1 117 ? 2.239 8.893 16.513 1.00 79.94 117 SER A O 1
ATOM 900 N N . ASN A 1 118 ? 2.340 10.043 14.566 1.00 73.25 118 ASN A N 1
ATOM 901 C CA . ASN A 1 118 ? 3.598 10.731 14.861 1.00 73.25 118 ASN A CA 1
ATOM 902 C C . ASN A 1 118 ? 3.460 11.669 16.070 1.00 73.25 118 ASN A C 1
ATOM 904 O O . ASN A 1 118 ? 4.337 11.686 16.927 1.00 73.25 118 ASN A O 1
ATOM 908 N N . ASN A 1 119 ? 2.330 12.369 16.202 1.00 69.31 119 ASN A N 1
ATOM 909 C CA . ASN A 1 119 ? 2.095 13.281 17.326 1.00 69.31 119 ASN A CA 1
ATOM 910 C C . ASN A 1 119 ? 1.901 12.542 18.664 1.00 69.31 119 ASN A C 1
ATOM 912 O O . ASN A 1 119 ? 2.296 13.033 19.717 1.00 69.31 119 ASN A O 1
ATOM 916 N N . HIS A 1 120 ? 1.311 11.342 18.646 1.00 60.75 120 HIS A N 1
ATOM 917 C CA . HIS A 1 120 ? 1.053 10.577 19.872 1.00 60.75 120 HIS A CA 1
ATOM 918 C C . HIS A 1 120 ? 2.240 9.737 20.365 1.00 60.75 120 HIS A C 1
ATOM 920 O O . HIS A 1 120 ? 2.094 9.056 21.384 1.00 60.75 120 HIS A O 1
ATOM 926 N N . HIS A 1 121 ? 3.372 9.698 19.653 1.00 55.09 121 HIS A N 1
ATOM 927 C CA . HIS A 1 121 ? 4.571 9.004 20.144 1.00 55.09 121 HIS A CA 1
ATOM 928 C C . HIS A 1 121 ? 5.223 9.749 21.321 1.00 55.09 121 HIS A C 1
ATOM 930 O O . HIS A 1 121 ? 5.789 9.104 22.201 1.00 55.09 121 HIS A O 1
ATOM 936 N N . ASP A 1 122 ? 5.051 11.072 21.387 1.00 51.03 122 ASP A N 1
ATOM 937 C CA . ASP A 1 122 ? 5.682 11.926 22.399 1.00 51.03 122 ASP A CA 1
ATOM 938 C C . ASP A 1 122 ? 4.914 12.001 23.730 1.00 51.03 122 ASP A C 1
ATOM 940 O O . ASP A 1 122 ? 5.501 12.325 24.759 1.00 51.03 122 ASP A O 1
ATOM 944 N N . VAL A 1 123 ? 3.609 11.697 23.749 1.00 49.84 123 VAL A N 1
ATOM 945 C CA . VAL A 1 123 ? 2.747 12.096 24.883 1.00 49.84 123 VAL A CA 1
ATOM 946 C C . VAL A 1 123 ? 2.461 10.973 25.886 1.00 49.84 123 VAL A C 1
ATOM 948 O O . VAL A 1 123 ? 2.296 11.251 27.070 1.00 49.84 123 VAL A O 1
AT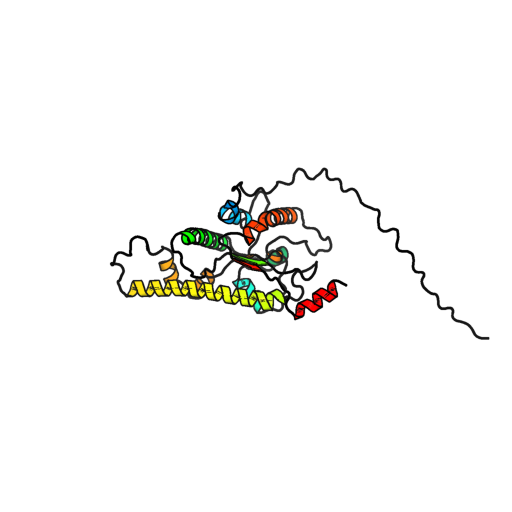OM 951 N N . LEU A 1 124 ? 2.386 9.704 25.461 1.00 48.75 124 LEU A N 1
ATOM 952 C CA . LEU A 1 124 ? 1.773 8.656 26.300 1.00 48.75 124 LEU A CA 1
ATOM 953 C C . LEU A 1 124 ? 2.691 7.510 26.734 1.00 48.75 124 LEU A C 1
ATOM 955 O O . LEU A 1 124 ? 2.238 6.675 27.514 1.00 48.75 124 LEU A O 1
ATOM 959 N N . GLY A 1 125 ? 3.937 7.424 26.246 1.00 50.28 125 GLY A N 1
ATOM 960 C CA . GLY A 1 125 ? 4.893 6.370 26.645 1.00 50.28 125 GLY A CA 1
ATOM 961 C C . GLY A 1 125 ? 4.347 4.934 26.545 1.00 50.28 125 GLY A C 1
ATOM 962 O O . GLY A 1 125 ? 4.847 4.019 27.197 1.00 50.28 125 GLY A O 1
ATOM 963 N N . SER A 1 126 ? 3.268 4.740 25.785 1.00 52.72 126 SER A N 1
ATOM 964 C CA . SER A 1 126 ? 2.445 3.543 25.852 1.00 52.72 126 SER A CA 1
ATOM 965 C C . SER A 1 126 ? 3.002 2.490 24.907 1.00 52.72 126 SER A C 1
ATOM 967 O O . SER A 1 126 ? 3.033 2.689 23.695 1.00 52.72 126 SER A O 1
ATOM 969 N N . SER A 1 127 ? 3.405 1.351 25.472 1.00 56.50 127 SER A N 1
ATOM 970 C CA . SER A 1 127 ? 3.925 0.165 24.774 1.00 56.50 127 SER A CA 1
ATOM 971 C C . SER A 1 127 ? 2.868 -0.569 23.923 1.00 56.50 127 SER A C 1
ATOM 973 O O . SER A 1 127 ? 3.041 -1.744 23.595 1.00 56.50 127 SER A O 1
ATOM 975 N N . ILE A 1 128 ? 1.744 0.073 23.594 1.00 66.38 128 ILE A N 1
ATOM 976 C CA . ILE A 1 128 ? 0.697 -0.537 22.778 1.00 66.38 128 ILE A CA 1
ATOM 977 C C . ILE A 1 128 ? 1.185 -0.593 21.330 1.00 66.38 128 ILE A C 1
ATOM 979 O O . ILE A 1 128 ? 1.435 0.439 20.705 1.00 66.38 128 ILE A O 1
ATOM 983 N N . MET A 1 129 ? 1.294 -1.813 20.799 1.00 69.94 129 MET A N 1
ATOM 984 C CA . MET A 1 129 ? 1.584 -2.062 19.390 1.00 69.94 129 MET A CA 1
ATOM 985 C C . MET A 1 129 ? 0.558 -1.326 18.519 1.00 69.94 129 MET A C 1
ATOM 987 O O . MET A 1 129 ? -0.651 -1.485 18.694 1.00 69.94 129 MET A O 1
ATOM 991 N N . ARG A 1 130 ? 1.048 -0.495 17.595 1.00 82.69 130 ARG A N 1
ATOM 992 C CA . ARG A 1 130 ? 0.216 0.217 16.623 1.00 82.69 130 ARG A CA 1
ATOM 993 C C . ARG A 1 130 ? 0.263 -0.484 15.278 1.00 82.69 130 ARG A C 1
ATOM 995 O O . ARG A 1 130 ? 1.289 -1.028 14.881 1.00 82.69 130 ARG A O 1
ATOM 1002 N N . PHE A 1 131 ? -0.851 -0.388 14.570 1.00 92.25 131 PHE A N 1
ATOM 1003 C CA . PHE A 1 131 ? -1.021 -0.938 13.235 1.00 92.25 131 PHE A CA 1
ATOM 1004 C C . PHE A 1 131 ? -1.288 0.219 12.269 1.00 92.25 131 PHE A C 1
ATOM 1006 O O . PHE A 1 131 ? -2.457 0.494 12.006 1.00 92.25 131 PHE A O 1
ATOM 1013 N N . PRO A 1 132 ? -0.271 0.990 11.831 1.00 93.62 132 PRO A N 1
ATOM 1014 C CA . PRO A 1 132 ? -0.461 2.091 10.887 1.00 93.62 132 PRO A CA 1
ATOM 1015 C C . PRO A 1 132 ? -1.094 1.653 9.566 1.00 93.62 132 PRO A C 1
ATOM 1017 O O . PRO A 1 132 ? -1.087 0.489 9.181 1.00 93.62 132 PRO A O 1
ATOM 1020 N N . GLY A 1 133 ? -1.674 2.621 8.864 1.00 96.31 133 GLY A N 1
ATOM 1021 C CA . GLY A 1 133 ? -2.368 2.375 7.607 1.00 96.31 133 GLY A CA 1
ATOM 1022 C C . GLY A 1 133 ? -1.450 2.215 6.389 1.00 96.31 133 GLY A C 1
ATOM 1023 O O . GLY A 1 133 ? -1.917 1.851 5.314 1.00 96.31 133 GLY A O 1
ATOM 1024 N N . LEU A 1 134 ? -0.159 2.509 6.533 1.00 97.31 134 LEU A N 1
ATOM 1025 C CA . LEU A 1 134 ? 0.829 2.398 5.468 1.00 97.31 134 LEU A CA 1
ATOM 1026 C C . LEU A 1 134 ? 1.802 1.268 5.797 1.00 97.31 134 LEU A C 1
ATOM 1028 O O . LEU A 1 134 ? 2.562 1.366 6.764 1.00 97.31 134 LEU A O 1
ATOM 1032 N N . VAL A 1 135 ? 1.770 0.211 4.990 1.00 97.69 135 VAL A N 1
ATOM 1033 C CA . VAL A 1 135 ? 2.587 -0.987 5.186 1.00 97.69 135 VAL A CA 1
ATOM 1034 C C . VAL A 1 135 ? 3.405 -1.273 3.934 1.00 97.69 135 VAL A C 1
ATOM 1036 O O . VAL A 1 135 ? 2.873 -1.270 2.829 1.00 97.69 135 VAL A O 1
ATOM 1039 N N . SER A 1 136 ? 4.688 -1.561 4.108 1.00 97.50 136 SER A N 1
ATOM 1040 C CA . SER A 1 136 ? 5.614 -1.917 3.034 1.00 97.50 136 SER A CA 1
ATOM 1041 C C . SER A 1 136 ? 6.040 -3.375 3.175 1.00 97.50 136 SER A C 1
ATOM 1043 O O . SER A 1 136 ? 6.395 -3.813 4.269 1.00 97.50 136 SER A O 1
ATOM 1045 N N . PHE A 1 137 ? 6.039 -4.129 2.078 1.00 96.06 137 PHE A N 1
ATOM 1046 C CA . PHE A 1 137 ? 6.519 -5.509 2.037 1.00 96.06 137 PHE A CA 1
ATOM 1047 C C . PHE A 1 137 ? 7.692 -5.629 1.070 1.00 96.06 137 PHE A C 1
ATOM 1049 O O . PHE A 1 137 ? 7.545 -5.432 -0.135 1.00 96.06 137 PHE A O 1
ATOM 1056 N N . SER A 1 138 ? 8.848 -6.013 1.607 1.00 92.88 138 SER A N 1
ATOM 1057 C CA . SER A 1 138 ? 10.057 -6.283 0.835 1.00 92.88 138 SER A CA 1
ATOM 1058 C C . SER A 1 138 ? 10.396 -7.768 0.897 1.00 92.88 138 SER A C 1
ATOM 1060 O O . SER A 1 138 ? 10.467 -8.361 1.978 1.00 92.88 138 SER A O 1
ATOM 1062 N N . TYR A 1 139 ? 10.597 -8.386 -0.264 1.00 88.75 139 TYR A N 1
ATOM 1063 C CA . TYR A 1 139 ? 11.011 -9.781 -0.377 1.00 88.75 139 TYR A CA 1
ATOM 1064 C C . TYR A 1 139 ? 11.975 -9.985 -1.547 1.00 88.75 139 TYR A C 1
ATOM 1066 O O . TYR A 1 139 ? 12.040 -9.181 -2.477 1.00 88.75 139 TYR A O 1
ATOM 1074 N N . CYS A 1 140 ? 12.760 -11.060 -1.467 1.00 85.94 140 CYS A N 1
ATOM 1075 C CA . CYS A 1 140 ? 13.797 -11.371 -2.441 1.00 85.94 140 CYS A CA 1
ATOM 1076 C C . CYS A 1 140 ? 13.213 -11.645 -3.830 1.00 85.94 140 CYS A C 1
ATOM 1078 O O . CYS A 1 140 ? 12.217 -12.353 -3.964 1.00 85.94 140 CYS A O 1
ATOM 1080 N N . TRP A 1 141 ? 13.894 -11.145 -4.861 1.00 88.12 141 TRP A N 1
ATOM 1081 C CA . TRP A 1 141 ? 13.591 -11.503 -6.239 1.00 88.12 141 TRP A CA 1
ATOM 1082 C C . TRP A 1 141 ? 14.105 -12.912 -6.540 1.00 88.12 141 TRP A C 1
ATOM 1084 O O . TRP A 1 141 ? 15.309 -13.152 -6.469 1.00 88.12 141 TRP A O 1
ATOM 1094 N N . LEU A 1 142 ? 13.201 -13.828 -6.890 1.00 87.62 142 LEU A N 1
ATOM 1095 C CA . LEU A 1 142 ? 13.548 -15.205 -7.259 1.00 87.62 142 LEU A CA 1
ATOM 1096 C C . LEU A 1 142 ? 14.043 -15.336 -8.701 1.00 87.62 142 LEU A C 1
ATOM 1098 O O . LEU A 1 142 ? 14.883 -16.179 -8.994 1.00 87.62 142 LEU A O 1
ATOM 1102 N N . THR A 1 143 ? 13.537 -14.505 -9.612 1.00 86.75 143 THR A N 1
ATOM 1103 C CA . THR A 1 143 ? 13.977 -14.482 -11.012 1.00 86.75 143 THR A CA 1
ATOM 1104 C C . THR A 1 143 ? 14.080 -13.050 -11.506 1.00 86.75 143 THR A C 1
ATOM 1106 O O . THR A 1 143 ? 13.486 -12.142 -10.932 1.00 86.75 143 THR A O 1
ATOM 1109 N N . LYS A 1 144 ? 14.776 -12.833 -12.625 1.00 84.44 144 LYS A N 1
ATOM 1110 C CA . LYS A 1 144 ? 14.837 -11.514 -13.272 1.00 84.44 144 LYS A CA 1
ATOM 1111 C C . LYS A 1 144 ? 13.468 -11.020 -13.761 1.00 84.44 144 LYS A C 1
ATOM 1113 O O . LYS A 1 144 ? 13.245 -9.816 -13.828 1.00 84.44 144 LYS A O 1
ATOM 1118 N N . ALA A 1 145 ? 12.587 -11.940 -14.154 1.00 85.81 145 ALA A N 1
ATOM 1119 C CA . ALA A 1 145 ? 11.294 -11.604 -14.743 1.00 85.81 145 ALA A CA 1
ATOM 1120 C C . ALA A 1 145 ? 10.227 -11.307 -13.684 1.00 85.81 145 ALA A C 1
ATOM 1122 O O . ALA A 1 145 ? 9.368 -10.458 -13.902 1.00 85.81 145 ALA A O 1
ATOM 1123 N N . HIS A 1 146 ? 10.277 -12.011 -12.555 1.00 90.25 146 HIS A N 1
ATOM 1124 C CA . HIS A 1 146 ? 9.248 -11.941 -11.531 1.00 90.25 146 HIS A CA 1
ATOM 1125 C C . HIS A 1 146 ? 9.841 -12.229 -10.143 1.00 90.25 146 HIS A C 1
ATOM 1127 O O . HIS A 1 146 ? 10.604 -13.195 -10.000 1.00 90.25 146 HIS A O 1
ATOM 1133 N N . PRO A 1 147 ? 9.488 -11.446 -9.106 1.00 91.00 147 PRO A N 1
ATOM 1134 C CA . PRO A 1 147 ? 10.070 -11.626 -7.781 1.00 91.00 147 PRO A CA 1
ATOM 1135 C C . PRO A 1 147 ? 9.579 -12.905 -7.085 1.00 91.00 147 PRO A C 1
ATOM 1137 O O . PRO A 1 147 ? 10.328 -13.502 -6.324 1.00 91.00 147 PRO A O 1
ATOM 1140 N N . ASP A 1 148 ? 8.363 -13.363 -7.388 1.00 91.81 148 ASP A N 1
ATOM 1141 C CA . ASP A 1 148 ? 7.760 -14.590 -6.843 1.00 91.81 148 ASP A CA 1
ATOM 1142 C C . ASP A 1 148 ? 7.042 -15.403 -7.942 1.00 91.81 148 ASP A C 1
ATOM 1144 O O . ASP A 1 148 ? 5.816 -15.350 -8.023 1.00 91.81 148 ASP A O 1
ATOM 1148 N N . PRO A 1 149 ? 7.771 -16.027 -8.892 1.00 91.44 149 PRO A N 1
ATOM 1149 C CA . PRO A 1 149 ? 7.203 -16.597 -10.125 1.00 91.44 149 PRO A CA 1
ATOM 1150 C C . PRO A 1 149 ? 6.161 -17.687 -9.866 1.00 91.44 149 PRO A C 1
ATOM 1152 O O . PRO A 1 149 ? 5.248 -17.855 -10.664 1.00 91.44 149 PRO A O 1
ATOM 1155 N N . ASP A 1 150 ? 6.271 -18.381 -8.734 1.00 90.00 150 ASP A N 1
ATOM 1156 C CA . ASP A 1 150 ? 5.304 -19.390 -8.316 1.00 90.00 150 ASP A CA 1
ATOM 1157 C C . ASP A 1 150 ? 4.257 -18.828 -7.350 1.00 90.00 150 ASP A C 1
ATOM 1159 O O . ASP A 1 150 ? 3.315 -19.531 -7.008 1.00 90.00 150 ASP A O 1
ATOM 1163 N N . GLY A 1 151 ? 4.388 -17.582 -6.882 1.00 91.25 151 GLY A N 1
ATOM 1164 C CA . GLY A 1 151 ? 3.487 -16.960 -5.905 1.00 91.25 151 GLY A CA 1
ATOM 1165 C C . GLY A 1 151 ? 3.568 -17.569 -4.496 1.00 91.25 151 GLY A C 1
ATOM 1166 O O . GLY A 1 151 ? 2.638 -17.418 -3.699 1.00 91.25 151 GLY A O 1
ATOM 1167 N N . LEU A 1 152 ? 4.633 -18.317 -4.191 1.00 90.38 152 LEU A N 1
ATOM 1168 C CA . LEU A 1 152 ? 4.780 -19.042 -2.928 1.00 90.38 152 LEU A CA 1
ATOM 1169 C C . LEU A 1 152 ? 5.032 -18.096 -1.758 1.00 90.38 152 LEU A C 1
ATOM 1171 O O . LEU A 1 152 ? 4.444 -18.281 -0.691 1.00 90.38 152 LEU A O 1
ATOM 1175 N N . THR A 1 153 ? 5.887 -17.091 -1.948 1.00 90.81 153 THR A N 1
ATOM 1176 C CA . THR A 1 153 ? 6.220 -16.124 -0.893 1.00 90.81 153 THR A CA 1
ATOM 1177 C C . THR A 1 153 ? 4.985 -15.317 -0.522 1.00 90.81 153 THR A C 1
ATOM 1179 O O . THR A 1 153 ? 4.625 -15.224 0.654 1.00 90.81 153 THR A O 1
ATOM 1182 N N . LEU A 1 154 ? 4.283 -14.796 -1.527 1.00 92.38 154 LEU A N 1
ATOM 1183 C CA . LEU A 1 154 ? 3.060 -14.039 -1.331 1.00 92.38 154 LEU A CA 1
ATOM 1184 C C . LEU A 1 154 ? 2.002 -14.869 -0.603 1.00 92.38 154 LEU A C 1
ATOM 1186 O O . LEU A 1 154 ? 1.495 -14.432 0.426 1.00 92.38 154 LEU A O 1
ATOM 1190 N N . ARG A 1 155 ? 1.686 -16.073 -1.095 1.00 91.31 155 ARG A N 1
ATOM 1191 C CA . ARG A 1 155 ? 0.577 -16.865 -0.542 1.00 91.31 155 ARG A CA 1
ATOM 1192 C C . ARG A 1 155 ? 0.872 -17.455 0.829 1.00 91.31 155 ARG A C 1
ATOM 1194 O O . ARG A 1 155 ? -0.024 -17.509 1.661 1.00 91.31 155 ARG A O 1
ATOM 1201 N N . ARG A 1 156 ? 2.101 -17.915 1.078 1.00 89.44 156 ARG A N 1
ATOM 1202 C CA . ARG A 1 156 ? 2.429 -18.608 2.336 1.00 89.44 156 ARG A CA 1
ATOM 1203 C C . ARG A 1 156 ? 2.873 -17.681 3.453 1.00 89.44 156 ARG A C 1
ATOM 1205 O O . ARG A 1 156 ? 2.750 -18.058 4.613 1.00 89.44 156 ARG A O 1
ATOM 1212 N N . ILE A 1 157 ? 3.425 -16.518 3.117 1.00 91.44 157 ILE A N 1
ATOM 1213 C CA . ILE A 1 157 ? 3.993 -15.600 4.107 1.00 91.44 157 ILE A CA 1
ATOM 1214 C C . ILE A 1 157 ? 3.165 -14.322 4.163 1.00 91.44 157 ILE A C 1
ATOM 1216 O O . ILE A 1 157 ? 2.671 -13.956 5.228 1.00 91.44 157 ILE A O 1
ATOM 1220 N N . TRP A 1 158 ? 2.985 -13.650 3.026 1.00 93.94 158 TRP A N 1
ATOM 1221 C CA . TRP A 1 158 ? 2.422 -12.304 3.035 1.00 93.94 158 TRP A CA 1
ATOM 1222 C C . TRP A 1 158 ? 0.907 -12.251 3.179 1.00 93.94 158 TRP A C 1
ATOM 1224 O O . TRP A 1 158 ? 0.443 -11.453 3.983 1.00 93.94 158 TRP A O 1
ATOM 1234 N N . LEU A 1 159 ? 0.127 -13.096 2.500 1.00 95.69 159 LEU A N 1
ATOM 1235 C CA . LEU A 1 159 ? -1.333 -13.096 2.668 1.00 95.69 159 LEU A CA 1
ATOM 1236 C C . LEU A 1 159 ? -1.757 -13.390 4.120 1.00 95.69 159 LEU A C 1
ATOM 1238 O O . LEU A 1 159 ? -2.531 -12.594 4.650 1.00 95.69 159 LEU A O 1
ATOM 1242 N N . PRO A 1 160 ? -1.202 -14.402 4.823 1.00 95.75 160 PRO A N 1
ATOM 1243 C CA . PRO A 1 160 ? -1.494 -14.601 6.244 1.00 95.75 160 PRO A CA 1
ATOM 1244 C C . PRO A 1 160 ? -1.084 -13.409 7.119 1.00 95.75 160 PRO A C 1
ATOM 1246 O O . PRO A 1 160 ? -1.801 -13.043 8.048 1.00 95.75 160 PRO A O 1
ATOM 1249 N N . ALA A 1 161 ? 0.056 -12.771 6.823 1.00 96.12 161 ALA A N 1
ATOM 1250 C CA . ALA A 1 161 ? 0.492 -11.580 7.551 1.00 96.12 161 ALA A CA 1
ATOM 1251 C C . ALA A 1 161 ? -0.454 -10.388 7.324 1.00 96.12 161 ALA A C 1
ATOM 1253 O O . ALA A 1 161 ? -0.774 -9.676 8.273 1.00 96.12 161 ALA A O 1
ATOM 1254 N N . ILE A 1 162 ? -0.928 -10.190 6.090 1.00 97.69 162 ILE A N 1
ATOM 1255 C CA . ILE A 1 162 ? -1.898 -9.152 5.717 1.00 97.69 162 ILE A CA 1
ATOM 1256 C C . ILE A 1 162 ? -3.243 -9.404 6.409 1.00 97.69 162 ILE A C 1
ATOM 1258 O O . ILE A 1 162 ? -3.814 -8.475 6.977 1.00 97.69 162 ILE A O 1
ATOM 1262 N N . GLU A 1 163 ? -3.729 -10.647 6.407 1.00 97.62 163 GLU A N 1
ATOM 1263 C CA . GLU A 1 163 ? -4.979 -11.047 7.063 1.00 97.62 163 GLU A CA 1
ATOM 1264 C C . GLU A 1 163 ? -4.923 -10.812 8.577 1.00 97.62 163 GLU A C 1
ATOM 1266 O O . GLU A 1 163 ? -5.831 -10.206 9.159 1.00 97.62 163 GLU A O 1
ATOM 1271 N N . TRP A 1 164 ? -3.826 -11.231 9.215 1.00 97.19 164 TRP A N 1
ATOM 1272 C CA . TRP A 1 164 ? -3.581 -10.955 10.626 1.00 97.19 164 TRP A CA 1
ATOM 1273 C C . TRP A 1 164 ? -3.569 -9.446 10.895 1.00 97.19 164 TRP A C 1
ATOM 1275 O O . TRP A 1 164 ? -4.296 -8.971 11.765 1.00 97.19 164 TRP A O 1
ATOM 1285 N N . TYR A 1 165 ? -2.815 -8.674 10.109 1.00 97.62 165 TYR A N 1
ATOM 1286 C CA . TYR A 1 165 ? -2.700 -7.227 10.285 1.00 97.62 165 TYR A CA 1
ATOM 1287 C C . TYR A 1 165 ? -4.049 -6.509 10.136 1.00 97.62 165 TYR A C 1
ATOM 1289 O O . TYR A 1 165 ? -4.383 -5.629 10.935 1.00 97.62 165 TYR A O 1
ATOM 1297 N N . LEU A 1 166 ? -4.861 -6.910 9.150 1.00 97.25 166 LEU A N 1
ATOM 1298 C CA . LEU A 1 166 ? -6.217 -6.394 8.966 1.00 97.25 166 LEU A CA 1
ATOM 1299 C C . LEU A 1 166 ? -7.099 -6.721 10.178 1.00 97.25 166 LEU A C 1
ATOM 1301 O O . LEU A 1 166 ? -7.802 -5.846 10.683 1.00 97.25 166 LEU A O 1
ATOM 1305 N N . SER A 1 167 ? -7.017 -7.952 10.686 1.00 96.31 167 SER A N 1
ATOM 1306 C CA . SER A 1 167 ? -7.767 -8.396 11.866 1.00 96.31 167 SER A CA 1
ATOM 1307 C C . SER A 1 167 ? -7.412 -7.586 13.117 1.00 96.31 167 SER A C 1
ATOM 1309 O O . SER A 1 167 ? -8.298 -7.212 13.888 1.00 96.31 167 SER A O 1
ATOM 1311 N N . GLU A 1 168 ? -6.132 -7.262 13.312 1.00 95.56 168 GLU A N 1
ATOM 1312 C CA . GLU A 1 168 ? -5.680 -6.405 14.412 1.00 95.56 168 GLU A CA 1
ATOM 1313 C C . GLU A 1 168 ? -6.202 -4.969 14.274 1.00 95.56 168 GLU A C 1
ATOM 1315 O O . GLU A 1 168 ? -6.685 -4.386 15.251 1.00 95.56 168 GLU A O 1
ATOM 1320 N N . ARG A 1 169 ? -6.194 -4.407 13.057 1.00 95.00 169 ARG A N 1
ATOM 1321 C CA . ARG A 1 169 ? -6.779 -3.082 12.791 1.00 95.00 169 ARG A CA 1
ATOM 1322 C C . ARG A 1 169 ? -8.280 -3.064 13.057 1.00 95.00 169 ARG A C 1
ATOM 1324 O O . ARG A 1 169 ? -8.756 -2.162 13.746 1.00 95.00 169 ARG A O 1
ATOM 1331 N N . ILE A 1 170 ? -9.014 -4.075 12.595 1.00 94.44 170 ILE A N 1
ATOM 1332 C CA . ILE A 1 170 ? -10.446 -4.237 12.877 1.00 94.44 170 ILE A CA 1
ATOM 1333 C C . ILE A 1 170 ? -10.677 -4.298 14.391 1.00 94.44 170 ILE A C 1
ATOM 1335 O O . ILE A 1 170 ? -11.495 -3.544 14.921 1.00 94.44 170 ILE A O 1
ATOM 1339 N N . ARG A 1 171 ? -9.912 -5.119 15.122 1.00 92.19 171 ARG A N 1
ATOM 1340 C CA . ARG A 1 171 ? -10.032 -5.233 16.584 1.00 92.19 171 ARG A CA 1
ATOM 1341 C C . ARG A 1 171 ? -9.756 -3.911 17.298 1.00 92.19 171 ARG A C 1
ATOM 1343 O O . ARG A 1 171 ? -10.456 -3.581 18.259 1.00 92.19 171 ARG A O 1
ATOM 1350 N N . ALA A 1 172 ? -8.778 -3.136 16.833 1.00 89.44 172 ALA A N 1
ATOM 1351 C CA . ALA A 1 172 ? -8.485 -1.816 17.382 1.00 89.44 172 ALA A CA 1
ATOM 1352 C C . ALA A 1 172 ? -9.662 -0.842 17.190 1.00 89.44 172 ALA A C 1
ATOM 1354 O O . ALA A 1 172 ? -10.018 -0.120 18.123 1.00 89.44 172 ALA A O 1
ATOM 1355 N N . ARG A 1 173 ? -10.313 -0.857 16.019 1.00 90.31 173 ARG A N 1
ATOM 1356 C CA . ARG A 1 173 ? -11.504 -0.034 15.739 1.00 90.31 173 ARG A CA 1
ATOM 1357 C C . ARG A 1 173 ? -12.712 -0.467 16.574 1.00 90.31 173 ARG A C 1
ATOM 1359 O O . AR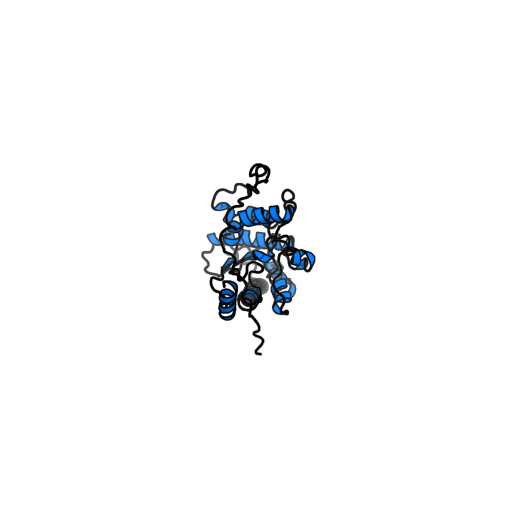G A 1 173 ? -13.341 0.379 17.208 1.00 90.31 173 ARG A O 1
ATOM 1366 N N . TRP A 1 174 ? -12.970 -1.772 16.672 1.00 88.06 174 TRP A N 1
ATOM 1367 C CA . TRP A 1 174 ? -14.002 -2.332 17.554 1.00 88.06 174 TRP A CA 1
ATOM 1368 C C . TRP A 1 174 ? -13.791 -1.940 19.013 1.00 88.06 174 TRP A C 1
ATOM 1370 O O . TRP A 1 174 ? -14.732 -1.541 19.694 1.00 88.06 174 TRP A O 1
ATOM 1380 N N . SER A 1 175 ? -12.551 -2.017 19.494 1.00 87.56 175 SER A N 1
ATOM 1381 C CA . SER A 1 175 ? -12.227 -1.656 20.874 1.00 87.56 175 SER A CA 1
ATOM 1382 C C . SER A 1 175 ? -12.585 -0.197 21.161 1.00 87.56 175 SER A C 1
ATOM 1384 O O . SER A 1 175 ? -13.196 0.072 22.194 1.00 87.56 175 SER A O 1
ATOM 1386 N N . LYS A 1 176 ? -12.288 0.732 20.240 1.00 85.62 176 LYS A N 1
ATOM 1387 C CA . LYS A 1 176 ? -12.688 2.146 20.364 1.00 85.62 176 LYS A CA 1
ATOM 1388 C C . LYS A 1 176 ? -14.208 2.315 20.387 1.00 85.62 176 LYS A C 1
ATOM 1390 O O . LYS A 1 176 ? -14.729 2.952 21.301 1.00 85.62 176 LYS A O 1
ATOM 1395 N N . ARG A 1 177 ? -14.918 1.660 19.460 1.00 85.62 177 ARG A N 1
ATOM 1396 C CA . ARG A 1 177 ? -16.391 1.644 19.411 1.00 85.62 177 ARG A CA 1
ATOM 1397 C C . ARG A 1 177 ? -17.006 1.196 20.741 1.00 85.62 177 ARG A C 1
ATOM 1399 O O . ARG A 1 177 ? -17.838 1.903 21.304 1.00 85.62 177 ARG A O 1
ATOM 1406 N N . PHE A 1 178 ? -16.560 0.064 21.290 1.00 84.94 178 PHE A N 1
ATOM 1407 C CA . PHE A 1 178 ? -17.085 -0.454 22.557 1.00 84.94 178 PHE A CA 1
ATOM 1408 C C . PHE A 1 178 ? -16.812 0.477 23.747 1.00 84.94 178 PHE A C 1
ATOM 1410 O O . PHE A 1 178 ? -17.684 0.647 24.603 1.00 84.94 178 PHE A O 1
ATOM 1417 N N . HIS A 1 179 ? -15.624 1.089 23.818 1.00 82.56 179 HIS A N 1
ATOM 1418 C CA . HIS A 1 179 ? -15.299 2.046 24.883 1.00 82.56 179 HIS A CA 1
ATOM 1419 C C . HIS A 1 179 ? -16.193 3.290 24.816 1.00 82.56 179 HIS A C 1
ATOM 1421 O O . HIS A 1 179 ? -16.675 3.755 25.855 1.00 82.56 179 HIS A O 1
ATOM 1427 N N . PHE A 1 180 ? -16.467 3.789 23.609 1.00 81.38 180 PHE A N 1
ATOM 1428 C CA . PHE A 1 180 ? -17.377 4.911 23.397 1.00 81.38 180 PHE A CA 1
ATOM 1429 C C . PHE A 1 180 ? -18.812 4.573 23.835 1.00 81.38 180 PHE A C 1
ATOM 1431 O O . PHE A 1 180 ? -19.404 5.287 24.649 1.00 81.38 180 PHE A O 1
ATOM 1438 N N . GLU A 1 181 ? -19.354 3.434 23.392 1.00 81.88 181 GLU A N 1
ATOM 1439 C CA . GLU A 1 181 ? -20.714 3.002 23.745 1.00 81.88 181 GLU A CA 1
ATOM 1440 C C . GLU A 1 181 ? -20.903 2.809 25.259 1.00 81.88 181 GLU A C 1
ATOM 1442 O O . GLU A 1 181 ? -21.941 3.185 25.814 1.00 81.88 181 GLU A O 1
ATOM 1447 N N . GLN A 1 182 ? -19.908 2.245 25.956 1.00 82.50 182 GLN A N 1
ATOM 1448 C CA . GLN A 1 182 ? -19.965 2.105 27.414 1.00 82.50 182 GLN A CA 1
ATOM 1449 C C . GLN A 1 182 ? -19.921 3.453 28.137 1.00 82.50 182 GLN A C 1
ATOM 1451 O O . GLN A 1 182 ? -20.613 3.625 29.145 1.00 82.50 182 GLN A O 1
ATOM 1456 N N . SER A 1 183 ? -19.118 4.395 27.641 1.00 79.81 183 SER A N 1
ATOM 1457 C CA . SER A 1 183 ? -18.992 5.733 28.227 1.00 79.81 183 SER A CA 1
ATOM 1458 C C . SER A 1 183 ? -20.291 6.527 28.073 1.00 79.81 183 SER A C 1
ATOM 1460 O O . SER A 1 183 ? -20.748 7.147 29.035 1.00 79.81 183 SER A O 1
ATOM 1462 N N . SER A 1 184 ? -20.942 6.408 26.910 1.00 79.44 184 SER A N 1
ATOM 1463 C CA . SER A 1 184 ? -22.247 7.012 26.625 1.00 79.44 184 SER A CA 1
ATOM 1464 C C . SER A 1 184 ? -23.361 6.445 27.522 1.00 79.44 184 SER A C 1
ATOM 1466 O O . SER A 1 184 ? -24.064 7.195 28.202 1.00 79.44 184 SER A O 1
ATOM 1468 N N . LYS A 1 185 ? -23.469 5.110 27.640 1.00 79.94 185 LYS A N 1
ATOM 1469 C CA . LYS A 1 185 ? -24.515 4.443 28.450 1.00 79.94 185 LYS A CA 1
ATOM 1470 C C . LYS A 1 185 ? -24.429 4.736 29.947 1.00 79.94 185 LYS A C 1
ATOM 1472 O O . LYS A 1 185 ? -25.452 4.742 30.625 1.00 79.94 185 LYS A O 1
ATOM 1477 N N . LYS A 1 186 ? -23.228 4.960 30.486 1.00 78.81 186 LYS A N 1
ATOM 1478 C CA . LYS A 1 186 ? -23.044 5.224 31.922 1.00 78.81 186 LYS A CA 1
ATOM 1479 C C . LYS A 1 186 ? -23.410 6.656 32.333 1.00 78.81 186 LYS A C 1
ATOM 1481 O O . LYS A 1 186 ? -23.258 6.984 33.507 1.00 78.81 186 LYS A O 1
ATOM 1486 N N . GLY A 1 187 ? -23.854 7.516 31.406 1.00 61.91 187 GLY A N 1
ATOM 1487 C CA . GLY A 1 187 ? -24.158 8.920 31.704 1.00 61.91 187 GLY A CA 1
ATOM 1488 C C . GLY A 1 187 ? -22.956 9.682 32.275 1.00 61.91 187 GLY A C 1
ATOM 1489 O O . GLY A 1 187 ? -23.120 10.727 32.896 1.00 61.91 187 GLY A O 1
ATOM 1490 N N . LEU A 1 188 ? -21.735 9.161 32.082 1.00 56.69 188 LEU A N 1
ATOM 1491 C CA . LEU A 1 188 ? -20.500 9.696 32.663 1.00 56.69 188 LEU A CA 1
ATOM 1492 C C . LEU A 1 188 ? -19.966 10.926 31.911 1.00 56.69 188 LEU A C 1
ATOM 1494 O O . LEU A 1 188 ? -18.860 11.380 32.188 1.00 56.69 188 LEU A O 1
ATOM 1498 N N . SER A 1 189 ? -20.784 11.511 31.032 1.00 50.41 189 SER A N 1
ATOM 1499 C CA . SER A 1 189 ? -20.511 12.728 30.260 1.00 50.41 189 SER A CA 1
ATOM 1500 C C . SER A 1 189 ? -20.309 13.995 31.114 1.00 50.41 189 SER A C 1
ATOM 1502 O O . SER A 1 189 ? -20.088 15.063 30.552 1.00 50.41 189 SER A O 1
ATOM 1504 N N . SER A 1 190 ? -20.393 13.926 32.449 1.00 45.62 190 SER A N 1
ATOM 1505 C CA . SER A 1 190 ? -20.269 15.096 33.335 1.00 45.62 190 SER A CA 1
ATOM 1506 C C . SER A 1 190 ? -19.161 15.017 34.386 1.00 45.62 190 SER A C 1
ATOM 1508 O O . SER A 1 190 ? -18.970 15.987 35.122 1.00 45.62 190 SER A O 1
ATOM 1510 N N . LYS A 1 191 ? -18.386 13.924 34.472 1.00 47.28 191 LYS A N 1
ATOM 1511 C CA . LYS A 1 191 ? -17.116 14.008 35.207 1.00 47.28 191 LYS A CA 1
ATOM 1512 C C . LYS A 1 191 ? -16.107 14.672 34.278 1.00 47.28 191 LYS A C 1
ATOM 1514 O O . LYS A 1 191 ? -15.895 14.122 33.200 1.00 47.28 191 LYS A O 1
ATOM 1519 N N . PRO A 1 192 ? -15.501 15.815 34.656 1.00 41.69 192 PRO A N 1
ATOM 1520 C CA . PRO A 1 192 ? -14.451 16.409 33.850 1.00 41.69 192 PRO A CA 1
ATOM 1521 C C . PRO A 1 192 ? -13.387 15.332 33.658 1.00 41.69 192 PRO A C 1
ATOM 1523 O O . PRO A 1 192 ? -12.784 14.861 34.629 1.00 41.69 192 PRO A O 1
ATOM 1526 N N . LEU A 1 193 ? -13.241 14.880 32.410 1.00 46.31 193 LEU A N 1
ATOM 1527 C CA . LEU A 1 193 ? -12.086 14.107 31.988 1.00 46.31 193 LEU A CA 1
ATOM 1528 C C . LEU A 1 193 ? -10.864 14.862 32.500 1.00 46.31 193 LEU A C 1
ATOM 1530 O O . LEU A 1 193 ? -10.852 16.098 32.502 1.00 46.31 193 LEU A O 1
ATOM 1534 N N . GLN A 1 194 ? -9.873 14.128 33.009 1.00 46.44 194 GLN A N 1
ATOM 1535 C CA . GLN A 1 194 ? -8.612 14.761 33.373 1.00 46.44 194 GLN A CA 1
ATOM 1536 C C . GLN A 1 194 ? -8.192 15.688 32.223 1.00 46.44 194 GLN A C 1
ATOM 1538 O O . GLN A 1 194 ? -8.314 15.267 31.067 1.00 46.44 194 GLN A O 1
ATOM 1543 N N . PRO A 1 195 ? -7.784 16.937 32.508 1.00 36.56 195 PRO A N 1
ATOM 1544 C CA . PRO A 1 195 ? -7.437 17.893 31.464 1.00 36.56 195 PRO A CA 1
ATOM 1545 C C . PRO A 1 195 ? -6.387 17.248 30.550 1.00 36.56 195 PRO A C 1
ATOM 1547 O O . PRO A 1 195 ? -5.272 16.983 30.992 1.00 36.56 195 PRO A O 1
ATOM 1550 N N . GLY A 1 196 ? -6.788 16.906 29.319 1.00 48.88 196 GLY A N 1
ATOM 1551 C CA . GLY A 1 196 ? -5.954 16.188 28.348 1.00 48.88 196 GLY A CA 1
ATOM 1552 C C . GLY A 1 196 ? -6.593 14.985 27.635 1.00 48.88 196 GLY A C 1
ATOM 1553 O O . GLY A 1 196 ? -6.019 14.531 26.653 1.00 48.88 196 GLY A O 1
ATOM 1554 N N . PHE A 1 197 ? -7.754 14.476 28.066 1.00 45.19 197 PHE A N 1
ATOM 1555 C CA . PHE A 1 197 ? -8.513 13.459 27.312 1.00 45.19 197 PHE A CA 1
ATOM 1556 C C . PHE A 1 197 ? -9.818 14.058 26.775 1.00 45.19 197 PHE A C 1
ATOM 1558 O O . PHE A 1 197 ? -10.893 13.832 27.324 1.00 45.19 197 PHE A O 1
ATOM 1565 N N . GLU A 1 198 ? -9.731 14.864 25.722 1.00 45.88 198 GLU A N 1
ATOM 1566 C CA . GLU A 1 198 ? -10.913 15.192 24.922 1.00 45.88 198 GLU A CA 1
ATOM 1567 C C . GLU A 1 198 ? -11.314 13.935 24.136 1.00 45.88 198 GLU A C 1
ATOM 1569 O O . GLU A 1 198 ? -10.452 13.224 23.615 1.00 45.88 198 GLU A O 1
ATOM 1574 N N . THR A 1 199 ? -12.609 13.602 24.099 1.00 51.69 199 THR A N 1
ATOM 1575 C CA . THR A 1 199 ? -13.101 12.567 23.186 1.00 51.69 199 THR A CA 1
ATOM 1576 C C . THR A 1 199 ? -12.786 13.019 21.770 1.00 51.69 199 THR A C 1
ATOM 1578 O O . THR A 1 199 ? -13.353 13.998 21.287 1.00 51.69 199 THR A O 1
ATOM 1581 N N . GLU A 1 200 ? -11.843 12.334 21.124 1.00 57.19 200 GLU A N 1
ATOM 1582 C CA . GLU A 1 200 ? -11.451 12.645 19.756 1.00 57.19 200 GLU A CA 1
ATOM 1583 C C . GLU A 1 200 ? -12.711 12.611 18.869 1.00 57.19 200 GLU A C 1
ATOM 1585 O O . GLU A 1 200 ? -13.448 11.618 18.911 1.00 57.19 200 GLU A O 1
ATOM 1590 N N . PRO A 1 201 ? -12.970 13.637 18.035 1.00 56.06 201 PRO A N 1
ATOM 1591 C CA . PRO A 1 201 ? -14.163 13.726 17.181 1.00 56.06 201 PRO A CA 1
ATOM 1592 C C . PRO A 1 201 ? -14.424 12.491 16.296 1.00 56.06 201 PRO A C 1
ATOM 1594 O O . PRO A 1 201 ? -15.509 12.325 15.743 1.00 56.06 201 PRO A O 1
ATOM 1597 N N . GLY A 1 202 ? -13.428 11.614 16.135 1.00 63.09 202 GLY A N 1
ATOM 1598 C CA . GLY A 1 202 ? -13.539 10.360 15.397 1.00 63.09 202 GLY A CA 1
ATOM 1599 C C . GLY A 1 202 ? -14.281 9.226 16.117 1.00 63.09 202 GLY A C 1
ATOM 1600 O O . GLY A 1 202 ? -14.765 8.326 15.433 1.00 63.09 202 GLY A O 1
ATOM 1601 N N . ASP A 1 203 ? -14.404 9.238 17.448 1.00 69.94 203 ASP A N 1
ATOM 1602 C CA . ASP A 1 203 ? -14.956 8.090 18.189 1.00 69.94 203 ASP A CA 1
ATOM 1603 C C . ASP A 1 203 ? -16.486 7.970 18.056 1.00 69.94 203 ASP A C 1
ATOM 1605 O O . ASP A 1 203 ? -17.010 6.856 17.967 1.00 69.94 203 ASP A O 1
ATOM 1609 N N . GLU A 1 204 ? -17.204 9.093 17.930 1.00 77.25 204 GLU A N 1
ATOM 1610 C CA . GLU A 1 204 ? -18.656 9.089 17.676 1.00 77.25 204 GLU A CA 1
ATOM 1611 C C . GLU A 1 204 ? -18.986 8.466 16.315 1.00 77.25 204 GLU A C 1
ATOM 1613 O O . GLU A 1 204 ? -19.942 7.701 16.173 1.00 77.25 204 GLU A O 1
ATOM 1618 N N . ARG A 1 205 ? -18.148 8.749 15.309 1.00 83.69 205 ARG A N 1
ATOM 1619 C CA . ARG A 1 205 ? -18.302 8.215 13.955 1.00 83.69 205 ARG A CA 1
ATOM 1620 C C . ARG A 1 205 ? -18.190 6.689 13.942 1.00 83.69 205 ARG A C 1
ATOM 1622 O O . ARG A 1 205 ? -18.962 6.044 13.241 1.00 83.69 205 ARG A O 1
ATOM 1629 N N . LEU A 1 206 ? -17.268 6.113 14.718 1.00 84.88 206 LEU A N 1
ATOM 1630 C CA . LEU A 1 206 ? -17.070 4.658 14.786 1.00 84.88 206 LEU A CA 1
ATOM 1631 C C . LEU A 1 206 ? -18.271 3.927 15.400 1.00 84.88 206 LEU A C 1
ATOM 1633 O O . LEU A 1 206 ? -18.549 2.790 15.026 1.00 84.88 206 LEU A O 1
ATOM 1637 N N . ALA A 1 207 ? -18.992 4.561 16.328 1.00 83.81 207 ALA A N 1
ATOM 1638 C CA . ALA A 1 207 ? -20.152 3.954 16.979 1.00 83.81 207 ALA A CA 1
ATOM 1639 C C . ALA A 1 207 ? -21.349 3.760 16.037 1.00 83.81 207 ALA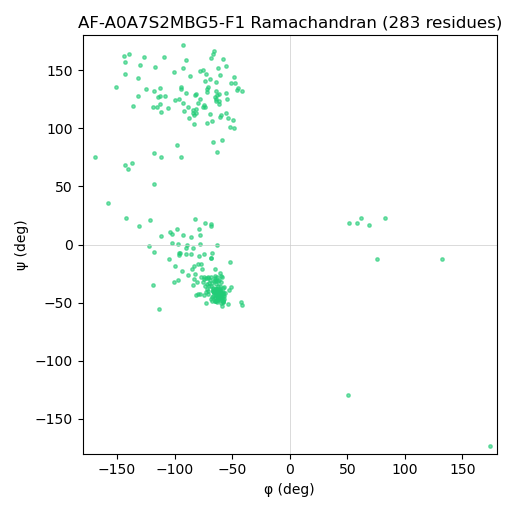 A C 1
ATOM 1641 O O . ALA A 1 207 ? -22.143 2.836 16.222 1.00 83.81 207 ALA A O 1
ATOM 1642 N N . LEU A 1 208 ? -21.454 4.615 15.017 1.00 88.38 208 LEU A N 1
ATOM 1643 C CA . LEU A 1 208 ? -22.543 4.612 14.040 1.00 88.38 208 LEU A CA 1
ATOM 1644 C C . LEU A 1 208 ? -22.262 3.735 12.812 1.00 88.38 208 LEU A C 1
ATOM 1646 O O . LEU A 1 208 ? -23.165 3.529 12.007 1.00 88.38 208 LEU A O 1
ATOM 1650 N N . MET A 1 209 ? -21.039 3.222 12.663 1.00 92.38 209 MET A N 1
ATOM 1651 C CA . MET A 1 209 ? -20.665 2.373 11.533 1.00 92.38 209 MET A CA 1
ATOM 1652 C C . MET A 1 209 ? -21.274 0.970 11.646 1.00 92.38 209 MET A C 1
ATOM 1654 O O . MET A 1 209 ? -21.304 0.350 12.716 1.00 92.38 209 MET A O 1
ATOM 1658 N N . SER A 1 210 ? -21.717 0.446 10.508 1.00 93.62 210 SER A N 1
ATOM 1659 C CA . SER A 1 210 ? -21.927 -0.986 10.304 1.00 93.62 210 SER A CA 1
ATOM 1660 C C . SER A 1 210 ? -20.598 -1.750 10.332 1.00 93.62 210 SER A C 1
ATOM 1662 O O . SER A 1 210 ? -19.519 -1.172 10.191 1.00 93.62 210 SER A O 1
ATOM 1664 N N . ASP A 1 211 ? -20.666 -3.071 10.486 1.00 91.19 211 ASP A N 1
ATOM 1665 C CA . ASP A 1 211 ? -19.470 -3.920 10.544 1.00 91.19 211 ASP A CA 1
ATOM 1666 C C . ASP A 1 211 ? -18.657 -3.867 9.240 1.00 91.19 211 ASP A C 1
ATOM 1668 O O . ASP A 1 211 ? -17.427 -3.857 9.276 1.00 91.19 211 ASP A O 1
ATOM 1672 N N . GLU A 1 212 ? -19.331 -3.754 8.091 1.00 93.69 212 GLU A N 1
ATOM 1673 C CA . GLU A 1 212 ? -18.675 -3.609 6.788 1.00 93.69 212 GLU A CA 1
ATOM 1674 C C . GLU A 1 212 ? -18.016 -2.231 6.633 1.00 93.69 212 GLU A C 1
ATOM 1676 O O . GLU A 1 212 ? -16.892 -2.126 6.143 1.00 93.69 212 GLU A O 1
ATOM 1681 N N . GLU A 1 213 ? -18.660 -1.155 7.093 1.00 93.50 213 GLU A N 1
ATOM 1682 C CA . GLU A 1 213 ? -18.040 0.177 7.113 1.00 93.50 213 GLU A CA 1
ATOM 1683 C C . GLU A 1 213 ? -16.815 0.213 8.027 1.00 93.50 213 GLU A C 1
ATOM 1685 O O . GLU A 1 213 ? -15.803 0.815 7.672 1.00 93.50 213 GLU A O 1
ATOM 1690 N N . LEU A 1 214 ? -16.874 -0.477 9.167 1.00 91.81 214 LEU A N 1
ATOM 1691 C CA . LEU A 1 214 ? -15.752 -0.598 10.090 1.00 91.81 214 LEU A CA 1
ATOM 1692 C C . LEU A 1 214 ? -14.593 -1.389 9.471 1.00 91.81 214 LEU A C 1
ATOM 1694 O O . LEU A 1 214 ? -13.434 -1.004 9.620 1.00 91.81 214 LEU A O 1
ATOM 1698 N N . ALA A 1 215 ? -14.893 -2.473 8.751 1.00 92.31 215 ALA A N 1
ATOM 1699 C CA . ALA A 1 215 ? -13.894 -3.238 8.013 1.00 92.31 215 ALA A CA 1
ATOM 1700 C C . ALA A 1 215 ? -13.251 -2.402 6.891 1.00 92.31 215 ALA A C 1
ATOM 1702 O O . ALA A 1 215 ? -12.040 -2.473 6.685 1.00 92.31 215 ALA A O 1
ATOM 1703 N N . ASN A 1 216 ? -14.029 -1.558 6.206 1.00 93.50 216 ASN A N 1
ATOM 1704 C CA . ASN A 1 216 ? -13.518 -0.626 5.196 1.00 93.50 216 ASN A CA 1
ATOM 1705 C C . ASN A 1 216 ? -12.690 0.524 5.800 1.00 93.50 216 ASN A C 1
ATOM 1707 O O . ASN A 1 216 ? -11.679 0.922 5.220 1.00 93.50 216 ASN A O 1
ATOM 1711 N N . ASP A 1 217 ? -13.054 1.027 6.982 1.00 93.88 217 ASP A N 1
ATOM 1712 C CA . ASP A 1 217 ? -12.239 1.991 7.739 1.00 93.88 217 ASP A CA 1
ATOM 1713 C C . ASP A 1 217 ? -10.929 1.359 8.250 1.00 93.88 217 ASP A C 1
ATOM 1715 O O . ASP A 1 217 ? -9.881 2.009 8.310 1.00 93.88 217 ASP A O 1
ATOM 1719 N N . ALA A 1 218 ? -10.962 0.064 8.575 1.00 96.25 218 ALA A N 1
ATOM 1720 C CA . ALA A 1 218 ? -9.796 -0.700 8.999 1.00 96.25 218 ALA A CA 1
ATOM 1721 C C . ALA A 1 218 ? -8.864 -1.110 7.845 1.00 96.25 218 ALA A C 1
ATOM 1723 O O . ALA A 1 218 ? -7.704 -1.423 8.123 1.00 96.25 218 ALA A O 1
ATOM 1724 N N . ASP A 1 219 ? -9.317 -1.066 6.586 1.00 98.00 219 ASP A N 1
ATOM 1725 C CA . ASP A 1 219 ? -8.489 -1.361 5.409 1.00 98.00 219 ASP A CA 1
ATOM 1726 C C . ASP A 1 219 ? -7.233 -0.468 5.385 1.00 98.00 219 ASP A C 1
ATOM 1728 O O . ASP A 1 219 ? -7.200 0.641 5.948 1.00 98.00 219 ASP A O 1
ATOM 1732 N N . PHE A 1 220 ? -6.174 -0.953 4.748 1.00 98.31 220 PHE A N 1
ATOM 1733 C CA . PHE A 1 220 ? -4.871 -0.299 4.747 1.00 98.31 220 PHE A CA 1
ATOM 1734 C C . PHE A 1 220 ? -4.154 -0.445 3.407 1.00 98.31 220 PHE A C 1
ATOM 1736 O O . PHE A 1 220 ? -4.518 -1.254 2.552 1.00 98.31 220 PHE A O 1
ATOM 1743 N N . CYS A 1 221 ? -3.157 0.411 3.216 1.00 98.44 221 CYS A N 1
ATOM 1744 C CA . CYS A 1 221 ? -2.395 0.511 1.990 1.00 98.44 221 CYS A CA 1
ATOM 1745 C C . CYS A 1 221 ? -1.123 -0.327 2.070 1.00 98.44 221 CYS A C 1
ATOM 1747 O O . CYS A 1 221 ? -0.378 -0.256 3.050 1.00 98.44 221 CYS A O 1
ATOM 1749 N N . ILE A 1 222 ? -0.855 -1.058 0.994 1.00 98.50 222 ILE A N 1
ATOM 1750 C CA . ILE A 1 222 ? 0.301 -1.926 0.839 1.00 98.50 222 ILE A CA 1
ATOM 1751 C C . ILE A 1 222 ? 1.203 -1.396 -0.271 1.00 98.50 222 ILE A C 1
ATOM 1753 O O . ILE A 1 222 ? 0.774 -1.191 -1.407 1.00 98.50 222 ILE A O 1
ATOM 1757 N N . PHE A 1 223 ? 2.473 -1.216 0.062 1.00 98.25 223 PHE A N 1
ATOM 1758 C CA . PHE A 1 223 ? 3.545 -0.978 -0.885 1.00 98.25 223 PHE A CA 1
ATOM 1759 C C . PHE A 1 223 ? 4.317 -2.276 -1.152 1.00 98.25 223 PHE A C 1
ATOM 1761 O O . PHE A 1 223 ? 4.823 -2.905 -0.220 1.00 98.25 223 PHE A O 1
ATOM 1768 N N . ILE A 1 224 ? 4.419 -2.663 -2.426 1.00 97.12 224 ILE A N 1
ATOM 1769 C CA . ILE A 1 224 ? 5.275 -3.754 -2.914 1.00 97.12 224 ILE A CA 1
ATOM 1770 C C . ILE A 1 224 ? 5.964 -3.255 -4.180 1.00 97.12 224 ILE A C 1
ATOM 1772 O O . ILE A 1 224 ? 5.275 -2.989 -5.162 1.00 97.12 224 ILE A O 1
ATOM 1776 N N . ASP A 1 225 ? 7.299 -3.188 -4.198 1.00 95.62 225 ASP A N 1
ATOM 1777 C CA . ASP A 1 225 ? 8.089 -2.623 -5.308 1.00 95.62 225 ASP A CA 1
ATOM 1778 C C . ASP A 1 225 ? 7.566 -3.032 -6.699 1.00 95.62 225 ASP A C 1
ATOM 1780 O O . ASP A 1 225 ? 7.333 -2.186 -7.564 1.00 95.62 225 ASP A O 1
ATOM 1784 N N . PHE A 1 226 ? 7.325 -4.332 -6.899 1.00 95.50 226 PHE A N 1
ATOM 1785 C CA . PHE A 1 226 ? 6.906 -4.907 -8.180 1.00 95.50 226 PHE A CA 1
ATOM 1786 C C . PHE A 1 226 ? 5.544 -4.402 -8.686 1.00 95.50 226 PHE A C 1
ATOM 1788 O O . PHE A 1 226 ? 5.376 -4.152 -9.880 1.00 95.50 226 PHE A O 1
ATOM 1795 N N . SER A 1 227 ? 4.580 -4.210 -7.788 1.00 96.44 227 SER A N 1
ATOM 1796 C CA . SER A 1 227 ? 3.200 -3.841 -8.140 1.00 96.44 227 SER A CA 1
ATOM 1797 C C . SER A 1 227 ? 2.873 -2.380 -7.872 1.00 96.44 227 SER A C 1
ATOM 1799 O O . SER A 1 227 ? 1.863 -1.880 -8.356 1.00 96.44 227 SER A O 1
ATOM 1801 N N . SER A 1 228 ? 3.734 -1.685 -7.132 1.00 97.62 228 SER A N 1
ATOM 1802 C CA . SER A 1 228 ? 3.557 -0.284 -6.761 1.00 97.62 228 SER A CA 1
ATOM 1803 C C . SER A 1 228 ? 4.365 0.684 -7.625 1.00 97.62 228 SER A C 1
ATOM 1805 O O . SER A 1 228 ? 4.034 1.870 -7.686 1.00 97.62 228 SER A O 1
ATOM 1807 N N . MET A 1 229 ? 5.392 0.206 -8.332 1.00 96.62 229 MET A N 1
ATOM 1808 C CA . MET A 1 229 ? 6.224 1.002 -9.243 1.00 96.62 229 MET A CA 1
ATOM 1809 C C . MET A 1 229 ? 6.109 0.498 -10.682 1.00 96.62 229 MET A C 1
ATOM 1811 O O . MET A 1 229 ? 5.875 -0.688 -10.911 1.00 96.62 229 MET A O 1
ATOM 1815 N N . CYS A 1 230 ? 6.318 1.383 -11.662 1.00 95.38 230 CYS A N 1
ATOM 1816 C CA . CYS A 1 230 ? 6.344 0.991 -13.073 1.00 95.38 230 CYS A CA 1
ATOM 1817 C C . CYS A 1 230 ? 7.475 -0.017 -13.335 1.00 95.38 230 CYS A C 1
ATOM 1819 O O . CYS A 1 230 ? 8.656 0.275 -13.127 1.00 95.38 230 CYS A O 1
ATOM 1821 N N . GLN A 1 231 ? 7.126 -1.202 -13.826 1.00 92.62 231 GLN A N 1
ATOM 1822 C CA . GLN A 1 231 ? 8.094 -2.238 -14.189 1.00 92.62 231 GLN A CA 1
ATOM 1823 C C . GLN A 1 231 ? 8.469 -2.149 -15.666 1.00 92.62 231 GLN A C 1
ATOM 1825 O O . GLN A 1 231 ? 7.869 -1.393 -16.423 1.00 92.62 231 GLN A O 1
ATOM 1830 N N . HIS A 1 232 ? 9.463 -2.918 -16.102 1.00 87.81 232 HIS A N 1
ATOM 1831 C CA . HIS A 1 232 ? 9.697 -3.070 -17.536 1.00 87.81 232 HIS A CA 1
ATOM 1832 C C . HIS A 1 232 ? 8.481 -3.750 -18.170 1.00 87.81 232 HIS A C 1
ATOM 1834 O O . HIS A 1 232 ? 8.041 -4.798 -17.695 1.00 87.81 232 HIS A O 1
ATOM 1840 N N . SER A 1 233 ? 7.945 -3.163 -19.239 1.00 68.88 233 SER A N 1
ATOM 1841 C CA . SER A 1 233 ? 6.864 -3.787 -19.990 1.00 68.88 233 SER A CA 1
ATOM 1842 C C . SER A 1 233 ? 7.359 -5.127 -20.558 1.00 68.88 233 SER A C 1
ATOM 1844 O O . SER A 1 233 ? 8.384 -5.206 -21.234 1.00 68.88 233 SER A O 1
ATOM 1846 N N . GLY A 1 234 ? 6.662 -6.222 -20.242 1.00 59.38 234 GLY A N 1
ATOM 1847 C CA . GLY A 1 234 ? 7.011 -7.584 -20.673 1.00 59.38 234 GLY A CA 1
ATOM 1848 C C . GLY A 1 234 ? 6.856 -7.835 -22.181 1.00 59.38 234 GLY A C 1
ATOM 1849 O O . GLY A 1 234 ? 6.845 -8.980 -22.615 1.00 59.38 234 GLY A O 1
ATOM 1850 N N . ASN A 1 235 ? 6.743 -6.785 -22.998 1.00 55.25 235 ASN A N 1
ATOM 1851 C CA . ASN A 1 235 ? 6.532 -6.824 -24.449 1.00 55.25 235 ASN A CA 1
ATOM 1852 C C . ASN A 1 235 ? 7.784 -7.243 -25.253 1.00 55.25 235 ASN A C 1
ATOM 1854 O O . ASN A 1 235 ? 7.873 -6.971 -26.447 1.00 55.25 235 ASN A O 1
ATOM 1858 N N . GLY A 1 236 ? 8.776 -7.867 -24.612 1.00 52.16 236 GLY A N 1
ATOM 1859 C CA . GLY A 1 236 ? 10.014 -8.323 -25.250 1.00 52.16 236 GLY A CA 1
ATOM 1860 C C . GLY A 1 236 ? 11.029 -7.219 -25.578 1.00 52.16 236 GLY A C 1
ATOM 1861 O O . GLY A 1 236 ? 12.190 -7.538 -25.820 1.00 52.16 236 GLY A O 1
ATOM 1862 N N . ALA A 1 237 ? 10.655 -5.934 -25.521 1.00 58.31 237 ALA A N 1
ATOM 1863 C CA . ALA A 1 237 ? 11.586 -4.822 -25.742 1.00 58.31 237 ALA A CA 1
ATOM 1864 C C . ALA A 1 237 ? 12.448 -4.508 -24.505 1.00 58.31 237 ALA A C 1
ATOM 1866 O O . ALA A 1 237 ? 13.464 -3.819 -24.616 1.00 58.31 237 ALA A O 1
ATOM 1867 N N . GLY A 1 238 ? 12.050 -5.002 -23.325 1.00 68.38 238 GLY A N 1
ATOM 1868 C CA . GLY A 1 238 ? 12.811 -4.874 -22.079 1.00 68.38 238 GLY A CA 1
ATOM 1869 C C . GLY A 1 238 ? 13.019 -3.429 -21.621 1.00 68.38 238 GLY A C 1
ATOM 1870 O O . GLY A 1 238 ? 13.974 -3.158 -20.896 1.00 68.38 238 GLY A O 1
ATOM 1871 N N . ARG A 1 239 ? 12.172 -2.488 -22.061 1.00 79.69 239 ARG A N 1
ATOM 1872 C CA . ARG A 1 239 ? 12.293 -1.056 -21.760 1.00 79.69 239 ARG A CA 1
ATOM 1873 C C . ARG A 1 239 ? 10.962 -0.483 -21.286 1.00 79.69 239 ARG A C 1
ATOM 1875 O O . ARG A 1 239 ? 9.900 -0.874 -21.765 1.00 79.69 239 ARG A O 1
ATOM 1882 N N . ARG A 1 240 ? 11.050 0.436 -20.327 1.00 87.88 240 ARG A N 1
ATOM 1883 C CA . ARG A 1 240 ? 9.946 1.314 -19.934 1.00 87.88 240 ARG A CA 1
ATOM 1884 C C . ARG A 1 240 ? 9.725 2.362 -21.014 1.00 87.88 240 ARG A C 1
ATOM 1886 O O . ARG A 1 240 ? 10.692 2.795 -21.651 1.00 87.88 240 ARG A O 1
ATOM 1893 N N . ASP A 1 241 ? 8.479 2.770 -21.213 1.00 90.06 241 ASP A N 1
ATOM 1894 C CA . ASP A 1 241 ? 8.215 3.972 -21.997 1.00 90.06 241 ASP A CA 1
ATOM 1895 C C . ASP A 1 241 ? 8.755 5.230 -21.268 1.00 90.06 241 ASP A C 1
ATOM 1897 O O . ASP A 1 241 ? 9.136 5.163 -20.092 1.00 90.06 241 ASP A O 1
ATOM 1901 N N . PRO A 1 242 ? 8.852 6.394 -21.936 1.00 93.12 242 PRO A N 1
ATOM 1902 C CA . PRO A 1 242 ? 9.407 7.592 -21.309 1.00 93.12 242 PRO A CA 1
ATOM 1903 C C . PRO A 1 242 ? 8.653 8.066 -20.059 1.00 93.12 242 PRO A C 1
ATOM 1905 O O . PRO A 1 242 ? 9.275 8.627 -19.157 1.00 93.12 242 PRO A O 1
ATOM 1908 N N . LEU A 1 243 ? 7.333 7.871 -19.989 1.00 93.31 243 LEU A N 1
ATOM 1909 C CA . LEU A 1 243 ? 6.533 8.235 -18.822 1.00 93.31 243 LEU A CA 1
ATOM 1910 C C . LEU A 1 243 ? 6.806 7.260 -17.671 1.00 93.31 243 LEU A C 1
ATOM 1912 O O . LEU A 1 243 ? 7.142 7.693 -16.569 1.00 93.31 243 LEU A O 1
ATOM 1916 N N . GLU A 1 244 ? 6.734 5.960 -17.941 1.00 94.19 244 GLU A N 1
ATOM 1917 C CA . GLU A 1 244 ? 7.033 4.884 -16.998 1.00 94.19 244 GLU A CA 1
ATOM 1918 C C . GLU A 1 244 ? 8.447 5.005 -16.421 1.00 94.19 244 GLU A C 1
ATOM 1920 O O . GLU A 1 244 ? 8.643 4.819 -15.222 1.00 94.19 244 GLU A O 1
ATOM 1925 N N . GLU A 1 245 ? 9.442 5.338 -17.246 1.00 94.88 245 GLU A N 1
ATOM 1926 C CA . GLU A 1 245 ? 10.825 5.518 -16.802 1.00 94.88 245 GLU A CA 1
ATOM 1927 C C . GLU A 1 245 ? 10.966 6.729 -15.873 1.00 94.88 245 GLU A C 1
ATOM 1929 O O . GLU A 1 245 ? 11.662 6.643 -14.860 1.00 94.88 245 GLU A O 1
ATOM 1934 N N . ARG A 1 246 ? 10.277 7.845 -16.158 1.00 95.12 246 ARG A N 1
ATOM 1935 C CA . ARG A 1 246 ? 10.260 9.006 -15.251 1.00 95.12 246 ARG A CA 1
ATOM 1936 C C . ARG A 1 246 ? 9.613 8.665 -13.913 1.00 95.12 246 ARG A C 1
ATOM 1938 O O . ARG A 1 246 ? 10.198 8.967 -12.874 1.00 95.12 246 ARG A O 1
ATOM 1945 N N . LEU A 1 247 ? 8.445 8.021 -13.931 1.00 96.00 247 LEU A N 1
ATOM 1946 C CA . LEU A 1 247 ? 7.734 7.618 -12.714 1.00 96.00 247 LEU A CA 1
ATOM 1947 C C . LEU A 1 247 ? 8.554 6.612 -11.903 1.00 96.00 247 LEU A C 1
ATOM 1949 O O . LEU A 1 247 ? 8.709 6.779 -10.694 1.00 96.00 247 LEU A O 1
ATOM 1953 N N . PHE A 1 248 ? 9.150 5.618 -12.567 1.00 95.62 248 PHE A N 1
ATOM 1954 C CA . PHE A 1 248 ? 10.023 4.643 -11.926 1.00 95.62 248 PHE A CA 1
ATOM 1955 C C . PHE A 1 248 ? 11.239 5.304 -11.276 1.00 95.62 248 PHE A C 1
ATOM 1957 O O . PHE A 1 248 ? 11.549 4.987 -10.133 1.00 95.62 248 PHE A O 1
ATOM 1964 N N . ARG A 1 249 ? 11.916 6.238 -11.958 1.00 94.88 249 ARG A N 1
ATOM 1965 C CA . ARG A 1 249 ? 13.065 6.960 -11.384 1.00 94.88 249 ARG A CA 1
ATOM 1966 C C . ARG A 1 249 ? 12.675 7.818 -10.187 1.00 94.88 249 ARG A C 1
ATOM 1968 O O . ARG A 1 249 ? 13.396 7.805 -9.193 1.00 94.88 249 ARG A O 1
ATOM 1975 N N . ALA A 1 250 ? 11.552 8.532 -10.271 1.00 94.44 250 ALA A N 1
ATOM 1976 C CA . ALA A 1 250 ? 11.042 9.339 -9.163 1.00 94.44 250 ALA A CA 1
ATOM 1977 C C . ALA A 1 250 ? 10.732 8.467 -7.933 1.00 94.44 250 ALA A C 1
ATOM 1979 O O . ALA A 1 250 ? 11.147 8.791 -6.818 1.00 94.44 250 ALA A O 1
ATOM 1980 N N . ALA A 1 251 ? 10.076 7.324 -8.153 1.00 95.44 251 ALA A N 1
ATOM 1981 C CA . ALA A 1 251 ? 9.791 6.349 -7.108 1.00 95.44 251 ALA A CA 1
ATOM 1982 C C . ALA A 1 251 ? 11.072 5.723 -6.531 1.00 95.44 251 ALA A C 1
ATOM 1984 O O . ALA A 1 251 ? 11.252 5.710 -5.316 1.00 95.44 251 ALA A O 1
ATOM 1985 N N . LEU A 1 252 ? 11.993 5.265 -7.388 1.00 94.69 252 LEU A N 1
ATOM 1986 C CA . LEU A 1 252 ? 13.251 4.628 -6.989 1.00 94.69 252 LEU A CA 1
ATOM 1987 C C . LEU A 1 252 ? 14.120 5.571 -6.148 1.00 94.69 252 LEU A C 1
ATOM 1989 O O . LEU A 1 252 ? 14.680 5.155 -5.138 1.00 94.69 252 LEU A O 1
ATOM 1993 N N . GLY A 1 253 ? 14.192 6.848 -6.535 1.00 93.25 253 GLY A N 1
ATOM 1994 C CA . GLY A 1 253 ? 14.932 7.879 -5.804 1.00 93.25 253 GLY A CA 1
ATOM 1995 C C . GLY A 1 253 ? 14.343 8.244 -4.438 1.00 93.25 253 GLY A C 1
ATOM 1996 O O . GLY A 1 253 ? 14.979 8.991 -3.698 1.00 93.25 253 GLY A O 1
ATOM 1997 N N . SER A 1 254 ? 13.156 7.727 -4.104 1.00 90.62 254 SER A N 1
ATOM 1998 C CA . SER A 1 254 ? 12.435 8.038 -2.864 1.00 90.62 254 SER A CA 1
ATOM 1999 C C . SER A 1 254 ? 11.941 6.788 -2.123 1.00 90.62 254 SER A C 1
ATOM 2001 O O . SER A 1 254 ? 11.067 6.886 -1.261 1.00 90.62 254 SER A O 1
ATOM 2003 N N . LEU A 1 255 ? 12.470 5.602 -2.454 1.00 91.56 255 LEU A N 1
ATOM 2004 C CA . LEU A 1 255 ? 12.099 4.342 -1.792 1.00 91.56 255 LEU A CA 1
ATOM 2005 C C . LEU A 1 255 ? 12.396 4.358 -0.295 1.00 91.56 255 LEU A C 1
ATOM 2007 O O . LEU A 1 255 ? 11.644 3.807 0.507 1.00 91.56 255 LEU A O 1
ATOM 2011 N N . ASP A 1 256 ? 13.490 5.009 0.081 1.00 91.62 256 ASP A N 1
ATOM 2012 C CA . ASP A 1 256 ? 13.873 5.208 1.471 1.00 91.62 256 ASP A CA 1
ATOM 2013 C C . ASP A 1 256 ? 12.787 5.922 2.282 1.00 91.62 256 ASP A C 1
ATOM 2015 O O . ASP A 1 256 ? 12.554 5.551 3.430 1.00 91.62 256 ASP A O 1
ATOM 2019 N N . VAL A 1 257 ? 12.073 6.884 1.690 1.00 92.06 257 VAL A N 1
ATOM 2020 C CA . VAL A 1 257 ? 10.945 7.556 2.338 1.00 92.06 257 VAL A CA 1
ATOM 2021 C C . VAL A 1 257 ? 9.868 6.545 2.708 1.00 92.06 257 VAL A C 1
ATOM 2023 O O . VAL A 1 257 ? 9.399 6.595 3.835 1.00 92.06 257 VAL A O 1
ATOM 2026 N N . LEU A 1 258 ? 9.499 5.611 1.828 1.00 91.69 258 LEU A N 1
ATOM 2027 C CA . LEU A 1 258 ? 8.455 4.623 2.133 1.00 91.69 258 LEU A CA 1
ATOM 2028 C C . LEU A 1 258 ? 8.888 3.553 3.127 1.00 91.69 258 LEU A C 1
ATOM 2030 O O . LEU A 1 258 ? 8.097 3.177 3.987 1.00 91.69 258 LEU A O 1
ATOM 2034 N N . TYR A 1 259 ? 10.115 3.050 3.011 1.00 93.69 259 TYR A N 1
ATOM 2035 C CA . TYR A 1 259 ? 10.591 1.983 3.889 1.00 93.69 259 TYR A CA 1
ATOM 2036 C C . TYR A 1 259 ? 10.974 2.476 5.286 1.00 93.69 259 TYR A C 1
ATOM 2038 O O . TYR A 1 259 ? 10.897 1.696 6.239 1.00 93.69 259 TYR A O 1
ATOM 2046 N N . ALA A 1 260 ? 11.384 3.742 5.413 1.00 93.06 260 ALA A N 1
ATOM 2047 C CA . ALA A 1 260 ? 11.870 4.323 6.661 1.00 93.06 260 ALA A CA 1
ATOM 2048 C C . ALA A 1 260 ? 10.936 5.387 7.263 1.00 93.06 260 ALA A C 1
ATOM 2050 O O . ALA A 1 260 ? 11.322 6.033 8.239 1.00 93.06 260 ALA A O 1
ATOM 2051 N N . HIS A 1 261 ? 9.727 5.602 6.721 1.00 93.12 261 HIS A N 1
ATOM 2052 C CA . HIS A 1 261 ? 8.818 6.595 7.297 1.00 93.12 261 HIS A CA 1
ATOM 2053 C C . HIS A 1 261 ? 8.405 6.198 8.719 1.00 93.12 261 HIS A C 1
ATOM 2055 O O . HIS A 1 261 ? 7.922 5.086 8.934 1.00 93.12 261 HIS A O 1
ATOM 2061 N N . ALA A 1 262 ? 8.476 7.134 9.667 1.00 90.88 262 ALA A N 1
ATOM 2062 C CA . ALA A 1 262 ? 8.167 6.902 11.081 1.00 90.88 262 ALA A CA 1
ATOM 2063 C C . ALA A 1 262 ? 6.729 6.408 11.331 1.00 90.88 262 ALA A C 1
ATOM 2065 O O . ALA A 1 262 ? 6.470 5.688 12.289 1.00 90.88 262 ALA A O 1
ATOM 2066 N N . GLY A 1 263 ? 5.794 6.778 10.453 1.00 90.81 263 GLY A N 1
ATOM 2067 C CA . GLY A 1 263 ? 4.402 6.315 10.509 1.00 90.81 263 GLY A CA 1
ATOM 2068 C C . GLY A 1 263 ? 4.067 5.137 9.590 1.00 90.81 263 GLY A C 1
ATOM 2069 O O . GLY A 1 263 ? 2.890 4.887 9.353 1.00 90.81 263 GLY A O 1
ATOM 2070 N N . SER A 1 264 ? 5.067 4.450 9.039 1.00 92.69 264 SER A N 1
ATOM 2071 C CA . SER A 1 264 ? 4.882 3.226 8.250 1.00 92.69 264 SER A CA 1
ATOM 2072 C C . SER A 1 264 ? 5.377 1.998 9.014 1.00 92.69 264 SER A C 1
ATOM 2074 O O . SER A 1 264 ? 6.152 2.117 9.961 1.00 92.69 264 SER A O 1
ATOM 2076 N N . VAL A 1 265 ? 4.936 0.810 8.601 1.00 94.50 265 VAL A N 1
ATOM 2077 C CA . VAL A 1 265 ? 5.523 -0.464 9.041 1.00 94.50 265 VAL A CA 1
ATOM 2078 C C . VAL A 1 265 ? 6.093 -1.187 7.833 1.00 94.50 265 VAL A C 1
ATOM 2080 O O . VAL A 1 265 ? 5.410 -1.344 6.827 1.00 94.50 265 VAL A O 1
ATOM 2083 N N . SER A 1 266 ? 7.327 -1.668 7.956 1.00 95.12 266 SER A N 1
ATOM 2084 C CA . SER A 1 266 ? 8.013 -2.415 6.904 1.00 95.12 266 SER A CA 1
ATOM 2085 C C . SER A 1 266 ? 8.224 -3.861 7.337 1.00 95.12 266 SER A C 1
ATOM 2087 O O . SER A 1 266 ? 8.893 -4.127 8.336 1.00 95.12 266 SER A O 1
ATOM 2089 N N . PHE A 1 267 ? 7.682 -4.801 6.568 1.00 94.94 267 PHE A N 1
ATOM 2090 C CA . PHE A 1 267 ? 7.970 -6.222 6.695 1.00 94.94 267 PHE A CA 1
ATOM 2091 C C . PHE A 1 267 ? 9.049 -6.612 5.688 1.00 94.94 267 PHE A C 1
ATOM 2093 O O . PHE A 1 267 ? 8.905 -6.398 4.484 1.00 94.94 267 PHE A O 1
ATOM 2100 N N . LEU A 1 268 ? 10.128 -7.209 6.191 1.00 93.19 268 LEU A N 1
ATOM 2101 C CA . LEU A 1 268 ? 11.246 -7.675 5.381 1.00 93.19 268 LEU A CA 1
ATOM 2102 C C . LEU A 1 268 ? 11.340 -9.195 5.466 1.00 93.19 268 LEU A C 1
ATOM 2104 O O . LEU A 1 268 ? 11.598 -9.745 6.540 1.00 93.19 268 LEU A O 1
ATOM 2108 N N . SER A 1 269 ? 11.184 -9.871 4.330 1.00 89.44 269 SER A N 1
ATOM 2109 C CA . SER A 1 269 ? 11.573 -11.272 4.232 1.00 89.44 269 SER A CA 1
ATOM 2110 C C . SER A 1 269 ? 13.062 -11.363 3.924 1.00 89.44 269 SER A C 1
ATOM 2112 O O . SER A 1 269 ? 13.523 -10.938 2.867 1.00 89.44 269 SER A O 1
ATOM 2114 N N . THR A 1 270 ? 13.815 -11.937 4.858 1.00 85.62 270 THR A N 1
ATOM 2115 C CA . THR A 1 270 ? 15.260 -12.182 4.720 1.00 85.62 270 THR A CA 1
ATOM 2116 C C . THR A 1 270 ? 15.578 -13.609 4.274 1.00 85.62 270 THR A C 1
ATOM 2118 O O . THR A 1 270 ? 16.749 -13.971 4.162 1.00 85.62 270 THR A O 1
ATOM 2121 N N . ARG A 1 271 ? 14.554 -14.448 4.061 1.00 81.81 271 ARG A N 1
ATOM 2122 C CA . ARG A 1 271 ? 14.699 -15.862 3.692 1.00 81.81 271 ARG A CA 1
ATOM 2123 C C . ARG A 1 271 ? 13.616 -16.276 2.708 1.00 81.81 271 ARG A C 1
ATOM 2125 O O . ARG A 1 271 ? 12.476 -15.830 2.794 1.00 81.81 271 ARG A O 1
ATOM 2132 N N . LEU A 1 272 ? 13.969 -17.183 1.807 1.00 81.12 272 LEU A N 1
ATOM 2133 C CA . LEU A 1 272 ? 13.004 -17.802 0.907 1.00 81.12 272 LEU A CA 1
ATOM 2134 C C . LEU A 1 272 ? 12.201 -18.884 1.644 1.00 81.12 272 LEU A C 1
ATOM 2136 O O . LEU A 1 272 ? 12.741 -19.535 2.546 1.00 81.12 272 LEU A O 1
ATOM 2140 N N . PRO A 1 273 ? 10.934 -19.125 1.260 1.00 80.50 273 PRO A N 1
ATOM 2141 C CA . PRO A 1 273 ? 10.242 -20.350 1.639 1.00 80.50 273 PRO A CA 1
ATOM 2142 C C . PRO A 1 273 ? 11.106 -21.569 1.287 1.00 80.50 273 PRO A C 1
ATOM 2144 O O . PRO A 1 273 ? 11.701 -21.604 0.211 1.00 80.50 273 PRO A O 1
ATOM 2147 N N . HIS A 1 274 ? 11.155 -22.580 2.159 1.00 79.06 274 HIS A N 1
ATOM 2148 C CA . HIS A 1 274 ? 11.999 -23.772 1.964 1.00 79.06 274 HIS A CA 1
ATOM 2149 C C . HIS A 1 274 ? 11.801 -24.427 0.583 1.00 79.06 274 HIS A C 1
ATOM 2151 O O . HIS A 1 274 ? 12.746 -24.895 -0.037 1.00 79.06 274 HIS A O 1
ATOM 2157 N N . GLU A 1 275 ? 10.570 -24.420 0.076 1.00 76.75 275 GLU A N 1
ATOM 2158 C CA . GLU A 1 275 ? 10.211 -24.975 -1.235 1.00 76.75 275 GLU A CA 1
ATOM 2159 C C . GLU A 1 275 ? 10.699 -24.117 -2.415 1.00 76.75 275 GLU A C 1
ATOM 2161 O O . GLU A 1 275 ? 10.996 -24.651 -3.478 1.00 76.75 275 GLU A O 1
ATOM 2166 N N . ALA A 1 276 ? 10.829 -22.802 -2.225 1.00 71.38 276 ALA A N 1
ATOM 2167 C CA . ALA A 1 276 ? 11.331 -21.880 -3.244 1.00 71.38 276 ALA A CA 1
ATOM 2168 C C . ALA A 1 276 ? 12.870 -21.840 -3.298 1.00 71.38 276 ALA A C 1
ATOM 2170 O O . ALA A 1 276 ? 13.438 -21.423 -4.305 1.00 71.38 276 ALA A O 1
ATOM 2171 N N . ALA A 1 277 ? 13.553 -22.293 -2.239 1.00 67.06 277 ALA A N 1
ATOM 2172 C CA . ALA A 1 277 ? 15.015 -22.335 -2.192 1.00 67.06 277 ALA A CA 1
ATOM 2173 C C . ALA A 1 277 ? 15.605 -23.239 -3.292 1.00 67.06 277 ALA A C 1
ATOM 2175 O O . ALA A 1 277 ? 16.565 -22.850 -3.948 1.00 67.06 277 ALA A O 1
ATOM 2176 N N . GLY A 1 278 ? 14.975 -24.388 -3.569 1.00 62.84 278 GLY A N 1
ATOM 2177 C CA . GLY A 1 278 ? 15.425 -25.298 -4.631 1.00 62.84 278 GLY A CA 1
ATOM 2178 C C . GLY A 1 278 ? 15.233 -24.746 -6.051 1.00 62.84 278 GLY A C 1
ATOM 2179 O O . GLY A 1 278 ? 16.032 -25.034 -6.937 1.00 62.84 278 GLY A O 1
ATOM 2180 N N . ALA A 1 279 ? 14.209 -23.914 -6.274 1.00 60.12 279 ALA A N 1
ATOM 2181 C CA . ALA A 1 279 ? 13.975 -23.266 -7.567 1.00 60.12 279 ALA A CA 1
ATOM 2182 C C . ALA A 1 279 ? 14.984 -22.136 -7.842 1.00 60.12 279 ALA A C 1
ATOM 2184 O O . ALA A 1 279 ? 15.425 -21.965 -8.979 1.00 60.12 279 ALA A O 1
ATOM 2185 N N . ALA A 1 280 ? 15.391 -21.398 -6.802 1.00 57.50 280 ALA A N 1
ATOM 2186 C CA . ALA A 1 280 ? 16.416 -20.359 -6.909 1.00 57.50 280 ALA A CA 1
ATOM 2187 C C . ALA A 1 280 ? 17.794 -20.938 -7.283 1.00 57.50 280 ALA A C 1
ATOM 2189 O O . ALA A 1 280 ? 18.510 -20.346 -8.087 1.00 57.50 280 ALA A O 1
ATOM 2190 N N . GLU A 1 281 ? 18.144 -22.112 -6.748 1.00 57.72 281 GLU A N 1
ATOM 2191 C CA . GLU A 1 281 ? 19.389 -22.812 -7.091 1.00 57.72 281 GLU A CA 1
ATOM 2192 C C . GLU A 1 281 ? 19.387 -23.331 -8.537 1.00 57.72 281 GLU A C 1
ATOM 2194 O O . GLU A 1 281 ? 20.409 -23.264 -9.217 1.00 57.72 281 GLU A O 1
ATOM 2199 N N . ALA A 1 282 ? 18.234 -23.780 -9.043 1.00 55.25 282 ALA A N 1
ATOM 2200 C CA . ALA A 1 282 ? 18.102 -24.280 -10.411 1.00 55.25 282 ALA A CA 1
ATOM 2201 C C . ALA A 1 282 ? 18.122 -23.173 -11.485 1.00 55.25 282 ALA A C 1
ATOM 2203 O O . ALA A 1 282 ? 18.528 -23.434 -12.611 1.00 55.25 282 ALA A O 1
ATOM 2204 N N . GLY A 1 283 ? 17.685 -21.951 -11.158 1.00 50.66 283 GLY A N 1
ATOM 2205 C CA . GLY A 1 283 ? 17.687 -20.807 -12.082 1.00 50.66 283 GLY A CA 1
ATOM 2206 C C . GLY A 1 283 ? 19.003 -20.019 -12.140 1.00 50.66 283 GLY A C 1
ATOM 2207 O O . GLY A 1 283 ? 19.132 -19.118 -12.968 1.00 50.66 283 GLY A O 1
ATOM 2208 N N . ALA A 1 284 ? 19.953 -20.321 -11.250 1.00 49.34 284 ALA A N 1
ATOM 2209 C CA . ALA A 1 284 ? 21.274 -19.691 -11.192 1.00 49.34 284 ALA A CA 1
ATOM 2210 C C . ALA A 1 284 ? 22.373 -20.480 -11.936 1.00 49.34 284 ALA A C 1
ATOM 2212 O O . ALA A 1 284 ? 23.492 -19.975 -12.058 1.00 49.34 284 ALA A O 1
ATOM 2213 N N . ALA A 1 285 ? 22.061 -21.694 -12.404 1.00 37.88 285 ALA A N 1
ATOM 2214 C CA . ALA A 1 285 ? 22.924 -22.555 -13.217 1.00 37.88 285 ALA A CA 1
ATOM 2215 C C . ALA A 1 285 ? 22.651 -22.366 -14.717 1.00 37.88 285 ALA A C 1
ATOM 2217 O O . ALA A 1 285 ? 23.627 -22.455 -15.496 1.00 37.88 285 ALA A O 1
#

Secondary structure (DSSP, 8-state):
-------PPPP---S-SSS-------GGGGGG---------TGGGGGT-HHHHHHHHS-BTTTTB-S--PEEHHHHHHHHHSS-PPPPPHHHHHHH-GGGBPPHHHHHHHHHHHHHHHHTTTT----PPP--SEEEEE---SSSS-SSTTSHHIIIIIHHHHHHHHHHHHHHHHHHHHHHHHHHHTT-TTS---TT----THHHHHHT--HHHHHHHH--EEE-HHHHSPPPPTTTT----HHHHHHHHHHHTTHHHHHH-TTEEEEE--S--HHHHHHHHHT--

Nearest PDB structures (foldseek):
  4baa-assembly1_A  TM=1.908E-01  e=7.788E+00  Taxus chinensis

Sequence (285 aa):
RTMGVACARPQIADDEDRRQTALIVDHTAAHAASTFAPPDIGGNQRYVRTTALRALLTHDAALGGCPIMLLRARWMLEHMGSSNTLLQPRQLIEREHPDAFASPQMIDRILGEVLTSNNHHDVLGSSIMRFPGLVSFSYCWLTKAHPDPDGLTLRRIWLPAIEWYLSERIRARWSKRFHFEQSSKKGLSSKPLQPGFETEPGDERLALMSDEELANDADFCIFIDFSSMCQHSGNGAGRRDPLEERLFRAALGSLDVLYAHAGSVSFLSTRLPHEAAGAAEAGAA

Solvent-accessible surface area (backbone atoms only — not comparable to full-atom values): 17122 Å² total; per-residue (Å²): 140,83,86,83,82,82,82,82,78,83,80,84,77,84,92,84,83,88,86,80,80,86,74,83,71,79,76,81,80,70,84,76,69,80,72,76,67,70,77,92,46,67,78,73,48,39,27,69,40,58,68,53,54,47,62,38,62,34,76,33,81,91,67,71,44,50,25,35,48,35,33,28,49,60,46,48,48,62,58,46,68,77,39,94,60,62,88,55,45,21,68,57,37,55,73,77,39,59,82,36,41,58,49,74,69,52,50,51,52,32,52,48,51,28,54,54,50,59,64,54,64,79,74,63,82,64,89,69,87,78,77,61,35,38,34,30,51,46,66,68,66,61,46,96,89,36,47,50,81,84,29,56,56,50,62,72,50,45,47,58,51,51,53,51,54,43,51,52,32,35,49,54,54,51,51,50,24,53,54,48,55,54,45,60,74,67,66,54,86,74,61,81,56,66,93,87,60,73,83,58,84,64,49,68,58,52,60,72,48,52,73,67,55,44,49,60,69,32,50,36,36,34,39,34,69,60,45,18,26,54,52,62,44,88,80,79,74,72,49,50,54,77,55,42,45,51,28,26,49,49,32,64,78,44,45,64,41,63,62,57,21,72,43,40,46,64,49,73,51,91,70,72,53,79,80,53,48,61,55,43,60,64,74,73,113

Foldseek 3Di:
DDDDDDDDDDDDDDDDDPPDDPPPDPPPVPPPQPPPPQPCCDDPSLLQDCSVVCQQDDADVVLPGHLWWWFWLVCCCVVVVVDQDDQAFQVVCCVPPVVRTDDPVQSVLLSVQSNVVSVVVPPDVDPDDDLGQAEEEAEAQLDPVGRCVSCCC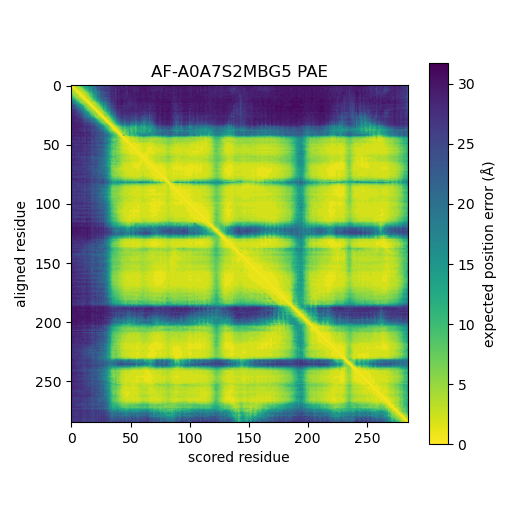CNVPPNVVSVVSLVVLLVVLVVLLVVVVVCVVVVVPPDPDDVPDDPDPCSVVSVPDDSVVSSVSSMHTYGDLRNTAQAQDPPPPRDDDPSSVSSRSSCVVCVCSRQSRPRYHYDYDPDDDPVSVVSSVVNVD